Protein AF-A0A931SWP6-F1 (afdb_monomer)

Sequence (195 aa):
MLRKGFMGRFAGWRTGFLGIGLLLTLGACTTGVPEAEVAAKDQEIASLKSQVTSLQTQASSLERGAGYWTQLTGLFEPVGLKSMTDHRAVMLPSGALLALHLDNPNLSQAQNLNWVALGVPGKWCKQDQERVQKELGPGFTHFHDLQRDTHGSTIPGVEGVWFVHVGVREFDAPWGPVKPGVDMNFMPTTPPVCA

pLDDT: mean 85.31, std 19.33, range [34.91, 98.5]

Structure (mmCIF, N/CA/C/O backbone):
data_AF-A0A931SWP6-F1
#
_entry.id   AF-A0A931SWP6-F1
#
loop_
_atom_site.group_PDB
_atom_site.id
_atom_site.type_symbol
_atom_site.label_atom_id
_atom_site.label_alt_id
_atom_site.label_comp_id
_atom_site.label_asym_id
_atom_site.label_entity_id
_atom_site.label_seq_id
_atom_site.pdbx_PDB_ins_code
_atom_site.Cartn_x
_atom_site.Cartn_y
_atom_site.Cartn_z
_atom_site.occupancy
_atom_site.B_iso_or_equiv
_atom_site.auth_seq_id
_atom_site.auth_comp_id
_atom_site.auth_asym_id
_atom_site.auth_atom_id
_atom_site.pdbx_PDB_model_num
ATOM 1 N N . MET A 1 1 ? -21.190 -41.337 31.707 1.00 40.06 1 MET A N 1
ATOM 2 C CA . MET A 1 1 ? -20.912 -42.142 32.923 1.00 40.06 1 MET A CA 1
ATOM 3 C C . MET A 1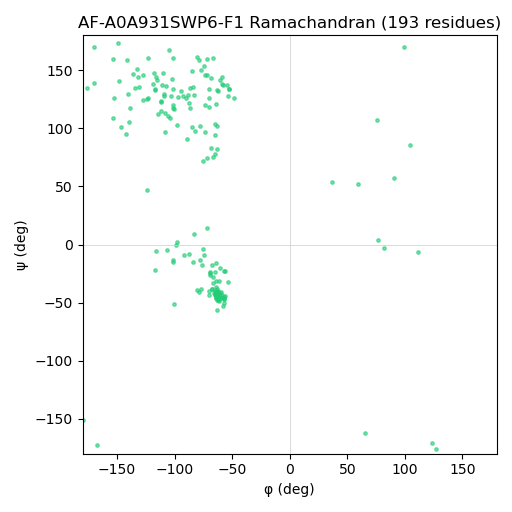 1 ? -19.977 -41.309 33.792 1.00 40.06 1 MET A C 1
ATOM 5 O O . MET A 1 1 ? -18.978 -40.880 33.253 1.00 40.06 1 MET A O 1
ATOM 9 N N . LEU A 1 2 ? -20.196 -40.919 35.046 1.00 42.53 2 LEU A N 1
ATOM 10 C CA . LEU A 1 2 ? -21.178 -41.195 36.095 1.00 42.53 2 LEU A CA 1
ATOM 11 C C . LEU A 1 2 ? -21.223 -39.923 36.973 1.00 42.53 2 LEU A C 1
ATOM 13 O O . LEU A 1 2 ? -20.184 -39.489 37.460 1.00 42.53 2 LEU A O 1
ATOM 17 N N . ARG A 1 3 ? -22.408 -39.334 37.183 1.00 40.69 3 ARG A N 1
ATOM 18 C CA . ARG A 1 3 ? -22.661 -38.361 38.260 1.00 40.69 3 ARG A CA 1
ATOM 19 C C . ARG A 1 3 ? -23.096 -39.143 39.507 1.00 40.69 3 ARG A C 1
ATOM 21 O O . ARG A 1 3 ? -24.021 -39.943 39.419 1.00 40.69 3 ARG A O 1
ATOM 28 N N . LYS A 1 4 ? -22.464 -38.893 40.653 1.00 45.97 4 LYS A N 1
ATOM 29 C CA . LYS A 1 4 ? -22.962 -39.207 42.008 1.00 45.97 4 LYS A CA 1
ATOM 30 C C . LYS A 1 4 ? -22.956 -37.861 42.750 1.00 45.97 4 LYS A C 1
ATOM 32 O O . LYS A 1 4 ? -21.954 -37.170 42.675 1.00 45.97 4 LYS A O 1
ATOM 37 N N . GLY A 1 5 ? -24.011 -37.339 43.370 1.00 39.56 5 GLY A N 1
ATOM 38 C CA . GLY A 1 5 ? -25.170 -37.976 43.982 1.00 39.56 5 GLY A CA 1
ATOM 39 C C . GLY A 1 5 ? -24.995 -37.918 45.499 1.00 39.56 5 GLY A C 1
ATOM 40 O O . GLY A 1 5 ? -24.468 -38.864 46.070 1.00 39.56 5 GLY A O 1
ATOM 41 N N . PHE A 1 6 ? -25.402 -36.818 46.139 1.00 38.44 6 PHE A N 1
ATOM 42 C CA . PHE A 1 6 ? -25.543 -36.756 47.596 1.00 38.44 6 PHE A CA 1
ATOM 43 C C . PHE A 1 6 ? -26.776 -35.917 47.958 1.00 38.44 6 PHE A C 1
ATOM 45 O O . PHE A 1 6 ? -26.741 -34.691 47.974 1.00 38.44 6 PHE A O 1
ATOM 52 N N . MET A 1 7 ? -27.895 -36.611 48.176 1.00 38.34 7 MET A N 1
ATOM 53 C CA . MET A 1 7 ? -29.094 -36.091 48.834 1.00 38.34 7 MET A CA 1
ATOM 54 C C . MET A 1 7 ? -29.062 -36.588 50.279 1.00 38.34 7 MET A C 1
ATOM 56 O O . MET A 1 7 ? -29.129 -37.792 50.512 1.00 38.34 7 MET A O 1
ATOM 60 N N . GLY A 1 8 ? -28.979 -35.669 51.239 1.00 37.44 8 GLY A N 1
ATOM 61 C CA . GLY A 1 8 ? -29.187 -35.951 52.658 1.00 37.44 8 GLY A CA 1
ATOM 62 C C . GLY A 1 8 ? -30.556 -35.439 53.097 1.00 37.44 8 GLY A C 1
ATOM 63 O O . GLY A 1 8 ? -30.770 -34.234 53.165 1.00 37.44 8 GLY A O 1
ATOM 64 N N . ARG A 1 9 ? -31.483 -36.364 53.370 1.00 41.84 9 ARG A N 1
ATOM 65 C CA . ARG A 1 9 ? -32.754 -36.134 54.075 1.00 41.84 9 ARG A CA 1
ATOM 66 C C . ARG A 1 9 ? -32.521 -36.251 55.585 1.00 41.84 9 ARG A C 1
ATOM 68 O O . ARG A 1 9 ? -31.972 -37.259 56.008 1.00 41.84 9 ARG A O 1
ATOM 75 N N . PHE A 1 10 ? -33.049 -35.321 56.376 1.00 42.22 10 PHE A N 1
ATOM 76 C CA . PHE A 1 10 ? -33.434 -35.527 57.782 1.00 42.22 10 PHE A CA 1
ATOM 77 C C . PHE A 1 10 ? -34.759 -34.773 57.982 1.00 42.22 10 PHE A C 1
ATOM 79 O O . PHE A 1 10 ? -34.847 -33.588 57.689 1.00 42.22 10 PHE A O 1
ATOM 86 N N . ALA A 1 11 ? -35.878 -35.495 58.071 1.00 41.81 11 ALA A N 1
ATOM 87 C CA . ALA A 1 11 ? -36.471 -36.037 59.299 1.00 41.81 11 ALA A CA 1
ATOM 88 C C . ALA A 1 11 ? -37.171 -34.932 60.104 1.00 41.81 11 ALA A C 1
ATOM 90 O O . ALA A 1 11 ? -36.539 -34.045 60.667 1.00 41.81 11 ALA A O 1
ATOM 91 N N . GLY A 1 12 ? -38.503 -34.979 60.069 1.00 39.97 12 GLY A N 1
ATOM 92 C CA . GLY A 1 12 ? -39.374 -33.969 60.643 1.00 39.97 12 GLY A CA 1
ATOM 93 C C . GLY A 1 12 ? -39.571 -34.096 62.147 1.00 39.97 12 GLY A C 1
ATOM 94 O O . GLY A 1 12 ? -39.413 -35.163 62.737 1.00 39.97 12 GLY A O 1
ATOM 95 N N . TRP A 1 13 ? -40.026 -32.990 62.725 1.00 34.91 13 TRP A N 1
ATOM 96 C CA . TRP A 1 13 ? -40.625 -32.937 64.047 1.00 34.91 13 TRP A CA 1
ATOM 97 C C . TRP A 1 13 ? -41.979 -32.236 63.957 1.00 34.91 13 TRP A C 1
ATOM 99 O O . TRP A 1 13 ? -42.102 -31.126 63.442 1.00 34.91 13 TRP A O 1
ATOM 109 N N . ARG A 1 14 ? -43.006 -32.947 64.428 1.00 42.50 14 ARG A N 1
ATOM 110 C CA . ARG A 1 14 ? -44.359 -32.459 64.686 1.00 42.50 14 ARG A CA 1
ATOM 111 C C . ARG A 1 14 ? -44.493 -32.235 66.187 1.00 42.50 14 ARG A C 1
ATOM 113 O O . ARG A 1 14 ? -44.465 -33.214 66.916 1.00 42.50 14 ARG A O 1
ATOM 120 N N . THR A 1 15 ? -44.727 -30.996 66.596 1.00 46.03 15 THR A N 1
ATOM 121 C CA . THR A 1 15 ? -45.316 -30.550 67.878 1.00 46.03 15 THR A CA 1
ATOM 122 C C . THR A 1 15 ? -45.429 -29.030 67.762 1.00 46.03 15 THR A C 1
ATOM 124 O O . THR A 1 15 ? -44.476 -28.410 67.317 1.00 46.03 15 THR A O 1
ATOM 127 N N . GLY A 1 16 ? -46.480 -28.303 68.104 1.00 39.22 16 GLY A N 1
ATOM 128 C CA . GL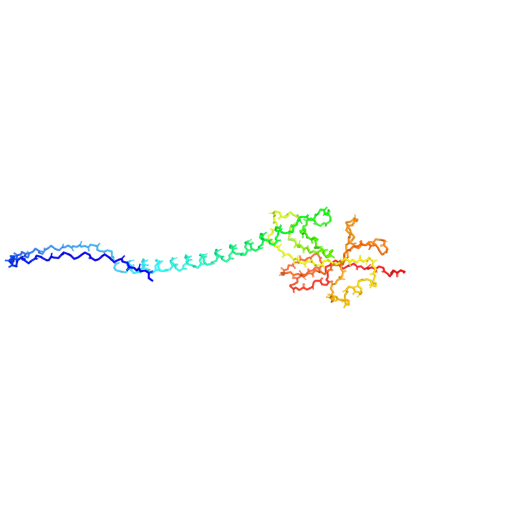Y A 1 16 ? -47.838 -28.551 68.552 1.00 39.22 16 GLY A CA 1
ATOM 129 C C . GLY A 1 16 ? -48.510 -27.169 68.485 1.00 39.22 16 GLY A C 1
ATOM 130 O O . GLY A 1 16 ? -47.868 -26.159 68.767 1.00 39.22 16 GLY A O 1
ATOM 131 N N . PHE A 1 17 ? -49.757 -27.104 68.024 1.00 38.94 17 PHE A N 1
ATOM 132 C CA . PHE A 1 17 ? -50.518 -25.856 67.936 1.00 38.94 17 PHE A CA 1
ATOM 133 C C . PHE A 1 17 ? -51.224 -25.579 69.272 1.00 38.94 17 PHE A C 1
ATOM 135 O O . PHE A 1 17 ? -52.099 -26.339 69.673 1.00 38.94 17 PHE A O 1
ATOM 142 N N . LEU A 1 18 ? -50.857 -24.473 69.917 1.00 40.72 18 LEU A N 1
ATOM 143 C CA . LEU A 1 18 ? -51.621 -23.690 70.899 1.00 40.72 18 LEU A CA 1
ATOM 144 C C . LEU A 1 18 ? -51.030 -22.273 70.766 1.00 40.72 18 LEU A C 1
ATOM 146 O O . LEU A 1 18 ? -49.853 -22.085 71.028 1.00 40.72 18 LEU A O 1
ATOM 150 N N . GLY A 1 19 ? -51.690 -21.259 70.212 1.00 41.97 19 GLY A N 1
ATOM 151 C CA . GLY A 1 19 ? -53.073 -20.871 70.446 1.00 41.97 19 GLY A CA 1
ATOM 152 C C . GLY A 1 19 ? -53.148 -19.868 71.600 1.00 41.97 19 GLY A C 1
ATOM 153 O O . GLY A 1 19 ? -53.834 -20.148 72.571 1.00 41.97 19 GLY A O 1
ATOM 154 N N . ILE A 1 20 ? -52.441 -18.731 71.517 1.00 40.34 20 ILE A N 1
ATOM 155 C CA . ILE A 1 20 ? -52.690 -17.548 72.359 1.00 40.34 20 ILE A CA 1
ATOM 156 C C . ILE A 1 20 ? -52.571 -16.309 71.473 1.00 40.34 20 ILE A C 1
ATOM 158 O O . ILE A 1 20 ? -51.529 -16.047 70.876 1.00 40.34 20 ILE A O 1
ATOM 162 N N . GLY A 1 21 ? -53.684 -15.588 71.355 1.00 44.75 21 GLY A N 1
ATOM 163 C CA . GLY A 1 21 ? -53.753 -14.320 70.653 1.00 44.75 21 GLY A CA 1
ATOM 164 C C . GLY A 1 21 ? -53.049 -13.208 71.420 1.00 44.75 21 GLY A C 1
ATOM 165 O O . GLY A 1 21 ? -53.114 -13.134 72.645 1.00 44.75 21 GLY A O 1
ATOM 166 N N . LEU A 1 22 ? -52.440 -12.301 70.666 1.00 40.16 22 LEU A N 1
ATOM 167 C CA . LEU A 1 22 ? -52.199 -10.941 71.109 1.00 40.16 22 LEU A CA 1
ATOM 168 C C . LEU A 1 22 ? -52.303 -10.038 69.878 1.00 40.16 22 LEU A C 1
ATOM 170 O O . LEU A 1 22 ? -51.399 -9.984 69.046 1.00 40.16 22 LEU A O 1
ATOM 174 N N . LEU A 1 23 ? -53.455 -9.374 69.743 1.00 47.69 23 LEU A N 1
ATOM 175 C CA . LEU A 1 23 ? -53.594 -8.213 68.872 1.00 47.69 23 LEU A CA 1
ATOM 176 C C . LEU A 1 23 ? -52.670 -7.121 69.425 1.00 47.69 23 LEU A C 1
ATOM 178 O O . LEU A 1 23 ? -53.002 -6.450 70.399 1.00 47.69 23 LEU A O 1
ATOM 182 N N . LEU A 1 24 ? -51.515 -6.949 68.793 1.00 42.81 24 LEU A N 1
ATOM 183 C CA . LEU A 1 24 ? -50.722 -5.732 68.876 1.00 42.81 24 LEU A CA 1
ATOM 184 C C . LEU A 1 24 ? -50.836 -5.038 67.524 1.00 42.81 24 LEU A C 1
ATOM 186 O O . LEU A 1 24 ? -50.136 -5.364 66.568 1.00 42.81 24 LEU A O 1
ATOM 190 N N . THR A 1 25 ? -51.756 -4.081 67.444 1.00 49.69 25 THR A N 1
ATOM 191 C CA . THR A 1 25 ? -51.782 -3.072 66.387 1.00 49.69 25 THR A CA 1
ATOM 192 C C . THR A 1 25 ? -50.585 -2.148 66.581 1.00 49.69 25 THR A C 1
ATOM 194 O O . THR A 1 25 ? -50.689 -1.088 67.195 1.00 49.69 25 THR A O 1
ATOM 197 N N . LEU A 1 26 ? -49.427 -2.567 66.079 1.00 45.91 26 LEU A N 1
ATOM 198 C CA . LEU A 1 26 ? -48.326 -1.659 65.798 1.00 45.91 26 LEU A CA 1
ATOM 199 C C . LEU A 1 26 ? -48.575 -1.086 64.407 1.00 45.91 26 LEU A C 1
ATOM 201 O O . LEU A 1 26 ? -48.334 -1.741 63.395 1.00 45.91 26 LEU A O 1
ATOM 205 N N . GLY A 1 27 ? -49.091 0.142 64.372 1.00 47.34 27 GLY A N 1
ATOM 206 C CA . GLY A 1 27 ? -49.010 0.999 63.197 1.00 47.34 27 GLY A CA 1
ATOM 207 C C . GLY A 1 27 ? -47.543 1.298 62.918 1.00 47.34 27 GLY A C 1
ATOM 208 O O . GLY A 1 27 ? -47.015 2.321 63.343 1.00 47.34 27 GLY A O 1
ATOM 209 N N . ALA A 1 28 ? -46.868 0.371 62.244 1.00 45.38 28 ALA A N 1
ATOM 210 C CA . ALA A 1 28 ? -45.585 0.629 61.633 1.00 45.38 28 ALA A CA 1
ATOM 211 C C . ALA A 1 28 ? -45.854 1.488 60.396 1.00 45.38 28 ALA A C 1
ATOM 213 O O . ALA A 1 28 ? -46.185 0.977 59.328 1.00 45.38 28 ALA A O 1
ATOM 214 N N . CYS A 1 29 ? -45.706 2.804 60.534 1.00 45.16 29 CYS A N 1
ATOM 215 C CA . CYS A 1 29 ? -45.360 3.645 59.398 1.00 45.16 29 CYS A CA 1
ATOM 216 C C . CYS A 1 29 ? -43.956 3.227 58.944 1.00 45.16 29 CYS A C 1
ATOM 218 O O . CYS A 1 29 ? -42.962 3.868 59.270 1.00 45.16 29 CYS A O 1
ATOM 220 N N . THR A 1 30 ? -43.859 2.109 58.226 1.00 53.81 30 THR A N 1
ATOM 221 C CA . THR A 1 30 ? -42.726 1.874 57.347 1.00 53.81 30 THR A CA 1
ATOM 222 C C . THR A 1 30 ? -42.847 2.942 56.273 1.00 53.81 30 THR A C 1
ATOM 224 O O . THR A 1 30 ? -43.703 2.842 55.394 1.00 53.81 30 THR A O 1
ATOM 227 N N . THR A 1 31 ? -42.036 3.993 56.341 1.00 59.62 31 THR A N 1
ATOM 228 C CA . THR A 1 31 ? -41.741 4.803 55.158 1.00 59.62 31 THR A CA 1
ATOM 229 C C . THR A 1 31 ? -40.947 3.903 54.215 1.00 59.62 31 THR A C 1
ATOM 231 O O . THR A 1 31 ? -39.720 3.947 54.170 1.00 59.62 31 THR A O 1
ATOM 234 N N . GLY A 1 32 ? -41.650 2.969 53.571 1.00 62.97 32 GLY A N 1
ATOM 235 C CA . GLY A 1 32 ? -41.106 2.169 52.493 1.00 62.97 32 GLY A CA 1
ATOM 236 C C . GLY A 1 32 ? -40.706 3.120 51.379 1.00 62.97 32 GLY A C 1
ATOM 237 O O . GLY A 1 32 ? -41.390 4.118 51.141 1.00 62.97 32 GLY A O 1
ATOM 238 N N . VAL A 1 33 ? -39.581 2.826 50.733 1.00 71.81 33 VAL A N 1
ATOM 239 C CA . VAL A 1 33 ? -39.210 3.487 49.482 1.00 71.81 33 VAL A CA 1
ATOM 240 C C . VAL A 1 33 ? -40.439 3.437 48.568 1.00 71.81 33 VAL A C 1
ATOM 242 O O . VAL A 1 33 ? -41.003 2.348 48.406 1.00 71.81 33 VAL A O 1
ATOM 245 N N . PRO A 1 34 ? -40.909 4.577 48.033 1.00 84.44 34 PRO A N 1
ATOM 246 C CA . PRO A 1 34 ? -42.068 4.590 47.160 1.00 84.44 34 PRO A CA 1
ATOM 247 C C . PRO A 1 34 ? -41.872 3.584 46.026 1.00 84.44 34 PRO A C 1
ATOM 249 O O . PRO A 1 34 ? -40.817 3.550 45.399 1.00 84.44 34 PRO A O 1
ATOM 252 N N . GLU A 1 35 ? -42.884 2.774 45.734 1.00 85.12 35 GLU A N 1
ATOM 253 C CA . GLU A 1 35 ? -42.828 1.762 44.668 1.00 85.12 35 GLU A CA 1
ATOM 254 C C . GLU A 1 35 ? -42.416 2.370 43.314 1.00 85.12 35 GLU A C 1
ATOM 256 O O . GLU A 1 35 ? -41.684 1.758 42.541 1.00 85.12 35 GLU A O 1
ATOM 261 N N . ALA A 1 36 ? -42.793 3.630 43.076 1.00 86.56 36 ALA A N 1
ATOM 262 C CA . ALA A 1 36 ? -42.368 4.409 41.918 1.00 86.56 36 ALA A CA 1
ATOM 263 C C . ALA A 1 36 ? -40.850 4.674 41.875 1.00 86.56 36 ALA A C 1
ATOM 265 O O . ALA A 1 36 ? -40.259 4.668 40.797 1.00 86.56 36 ALA A O 1
ATOM 266 N N . GLU A 1 37 ? -40.208 4.892 43.025 1.00 90.75 37 GLU A N 1
ATOM 267 C CA . GLU A 1 37 ? -38.755 5.061 43.118 1.00 90.75 37 GLU A CA 1
ATOM 268 C C . GLU A 1 37 ? -38.036 3.734 42.851 1.00 90.75 37 GLU A C 1
ATOM 270 O O . GLU A 1 37 ? -37.057 3.712 42.106 1.00 90.75 37 GLU A O 1
ATOM 275 N N . VAL A 1 38 ? -38.563 2.615 43.363 1.00 91.38 38 VAL A N 1
ATOM 276 C CA . VAL A 1 38 ? -38.040 1.272 43.057 1.00 91.38 38 VAL A CA 1
ATOM 277 C C . VAL A 1 38 ? -38.163 0.968 41.561 1.00 91.38 38 VAL A C 1
ATOM 279 O O . VAL A 1 38 ? -37.176 0.599 40.932 1.00 91.38 38 VAL A O 1
ATOM 282 N N . ALA A 1 39 ? -39.330 1.212 40.961 1.00 93.38 39 ALA A N 1
ATOM 283 C CA . ALA A 1 39 ? -39.557 0.989 39.534 1.00 93.38 39 ALA A CA 1
ATOM 284 C C . ALA A 1 39 ? -38.650 1.863 38.647 1.00 93.38 39 ALA A C 1
ATOM 286 O O . ALA A 1 39 ? -38.108 1.387 37.647 1.00 93.38 39 ALA A O 1
ATOM 287 N N . ALA A 1 40 ? -38.435 3.128 39.027 1.00 94.56 40 ALA A N 1
ATOM 288 C CA . ALA A 1 40 ? -37.507 4.015 38.328 1.00 94.56 40 ALA A CA 1
ATOM 289 C C . ALA A 1 40 ? -36.062 3.496 38.406 1.00 94.56 40 ALA A C 1
ATOM 291 O O . ALA A 1 40 ? -35.341 3.512 37.406 1.00 94.56 40 ALA A O 1
ATOM 292 N N . LYS A 1 41 ? -35.647 2.985 39.572 1.00 95.25 41 LYS A N 1
ATOM 293 C CA . LYS A 1 41 ? -34.322 2.382 39.762 1.00 95.25 41 LYS A CA 1
ATOM 294 C C . LYS A 1 41 ? -34.163 1.079 38.985 1.00 95.25 41 LYS A C 1
ATOM 296 O O . LYS A 1 41 ? -33.112 0.869 38.386 1.00 95.25 41 LYS A O 1
ATOM 301 N N . ASP A 1 42 ? -35.194 0.247 38.907 1.00 96.31 42 ASP A N 1
ATOM 302 C CA . ASP A 1 42 ? -35.175 -0.973 38.095 1.00 96.31 42 ASP A CA 1
ATOM 303 C C . ASP A 1 42 ? -35.053 -0.661 36.600 1.00 96.31 42 ASP A C 1
ATOM 305 O O . ASP A 1 42 ? -34.283 -1.312 35.886 1.00 96.31 42 ASP A O 1
ATOM 309 N N . GLN A 1 43 ? -35.747 0.377 36.125 1.00 96.31 43 GLN A N 1
ATOM 310 C CA . GLN A 1 43 ? -35.621 0.855 34.749 1.00 96.31 43 GLN A CA 1
ATOM 311 C C . GLN A 1 43 ? -34.213 1.402 34.463 1.00 96.31 43 GLN A C 1
ATOM 313 O O . GLN A 1 43 ? -33.631 1.103 33.416 1.00 96.31 43 GLN A O 1
ATOM 318 N N . GLU A 1 44 ? -33.640 2.164 35.397 1.00 97.62 44 GLU A N 1
ATOM 319 C CA . GLU A 1 44 ? -32.265 2.664 35.316 1.00 97.62 44 GLU A CA 1
ATOM 320 C C . GLU A 1 44 ? -31.254 1.505 35.267 1.00 97.62 44 GLU A C 1
ATOM 322 O O . GLU A 1 44 ? -30.394 1.466 34.386 1.00 97.62 44 GLU A O 1
ATOM 327 N N . ILE A 1 45 ? -31.401 0.504 36.140 1.00 97.69 45 ILE A N 1
ATOM 328 C CA . ILE A 1 45 ? -30.558 -0.699 36.167 1.00 97.69 45 ILE A CA 1
ATOM 329 C C . ILE A 1 45 ? -30.675 -1.481 34.855 1.00 97.69 45 ILE A C 1
ATOM 331 O O . ILE A 1 45 ? -29.661 -1.940 34.324 1.00 97.69 45 ILE A O 1
ATOM 335 N N . ALA A 1 46 ? -31.884 -1.647 34.315 1.00 97.44 46 ALA A N 1
ATOM 336 C CA . ALA A 1 46 ? -32.094 -2.323 33.038 1.00 97.44 46 ALA A CA 1
ATOM 337 C C . ALA A 1 46 ? -31.401 -1.576 31.883 1.00 97.44 46 ALA A C 1
ATOM 339 O O . ALA A 1 46 ? -30.713 -2.200 31.070 1.00 97.44 46 ALA A O 1
ATOM 340 N N . SER A 1 47 ? -31.510 -0.244 31.856 1.00 98.06 47 SER A N 1
ATOM 341 C CA . SER A 1 47 ? -30.822 0.610 30.881 1.00 98.06 47 SER A CA 1
ATOM 342 C C . SER A 1 47 ? -29.300 0.490 30.989 1.00 98.06 47 SER A C 1
ATOM 344 O O . SER A 1 47 ? -28.626 0.234 29.989 1.00 98.06 47 SER A O 1
ATOM 346 N N . LEU A 1 48 ? -28.746 0.587 32.201 1.00 98.19 48 LEU A N 1
ATOM 347 C CA . LEU A 1 48 ? -27.307 0.461 32.434 1.00 98.19 48 LEU A CA 1
ATOM 348 C C . LEU A 1 48 ? -26.783 -0.922 32.035 1.00 98.19 48 LEU A C 1
ATOM 350 O O . LEU A 1 48 ? -25.757 -1.017 31.363 1.00 98.19 48 LEU A O 1
ATOM 354 N N . LYS A 1 49 ? -27.504 -2.002 32.360 1.00 98.19 49 LYS A N 1
ATOM 355 C CA . LYS A 1 49 ? -27.150 -3.367 31.924 1.00 98.19 49 LYS A CA 1
ATOM 356 C C . LYS A 1 49 ? -27.108 -3.489 30.400 1.00 98.19 49 LYS A C 1
ATOM 358 O O . LYS A 1 49 ? -26.194 -4.116 29.857 1.00 98.19 49 LYS A O 1
ATOM 363 N N . SER A 1 50 ? -28.062 -2.866 29.709 1.00 97.94 50 SER A N 1
ATOM 364 C CA . SER A 1 50 ? -28.078 -2.821 28.245 1.00 97.94 50 SER A CA 1
ATOM 365 C C . SER A 1 50 ? -26.870 -2.061 27.685 1.00 97.94 50 SER A C 1
ATOM 367 O O . SER A 1 50 ? -26.224 -2.531 26.748 1.00 97.94 50 SER A O 1
ATOM 369 N N . GLN A 1 51 ? -26.521 -0.913 28.274 1.00 98.19 51 GLN A N 1
ATOM 370 C CA . GLN A 1 51 ? -25.357 -0.122 27.861 1.00 98.19 51 GLN A CA 1
ATOM 371 C C . GLN A 1 51 ? -24.040 -0.875 28.081 1.00 98.19 51 GLN A C 1
ATOM 373 O O . GLN A 1 51 ? -23.217 -0.928 27.170 1.00 98.19 51 GLN A O 1
ATOM 378 N N . VAL A 1 52 ? -23.865 -1.524 29.238 1.00 98.31 52 VAL A N 1
ATOM 379 C CA . VAL A 1 52 ? -22.682 -2.353 29.533 1.00 98.31 52 VAL A CA 1
ATOM 380 C C . VAL A 1 52 ? -22.537 -3.474 28.506 1.00 98.31 52 VAL A C 1
ATOM 382 O O . VAL A 1 52 ? -21.454 -3.671 27.964 1.00 98.31 52 VAL A O 1
ATOM 385 N N . THR A 1 53 ? -23.632 -4.159 28.172 1.00 98.00 53 THR A N 1
ATOM 386 C CA . THR A 1 53 ? -23.617 -5.237 27.170 1.00 98.00 53 THR A CA 1
ATOM 387 C C . THR A 1 53 ? -23.223 -4.717 25.781 1.00 98.00 53 THR A C 1
ATOM 389 O O . THR A 1 53 ? -22.427 -5.344 25.077 1.00 98.00 53 THR A O 1
ATOM 392 N N . SER A 1 54 ? -23.735 -3.543 25.392 1.00 97.94 54 SER A N 1
ATOM 393 C CA . SER A 1 54 ? -23.374 -2.882 24.130 1.00 97.94 54 SER A CA 1
ATOM 394 C C . SER A 1 54 ? -21.891 -2.504 24.086 1.00 97.94 54 SER A C 1
ATOM 396 O O . SER A 1 54 ? -21.198 -2.833 23.123 1.00 97.94 54 SER A O 1
ATOM 398 N N . LEU A 1 55 ? -21.376 -1.878 25.147 1.00 98.00 55 LEU A N 1
ATOM 399 C CA . LEU A 1 55 ? -19.967 -1.491 25.244 1.00 98.00 55 LEU A CA 1
ATOM 400 C C . LEU A 1 55 ? -19.039 -2.703 25.241 1.00 98.00 55 LEU A C 1
ATOM 402 O O . LEU A 1 55 ? -18.025 -2.689 24.552 1.00 98.00 55 LEU A O 1
ATOM 406 N N . GLN A 1 56 ? -19.403 -3.770 25.949 1.00 98.06 56 GLN A N 1
ATOM 407 C CA . GLN A 1 56 ? -18.622 -5.002 25.971 1.00 98.06 56 GLN A CA 1
ATOM 408 C C . GLN A 1 56 ? -18.554 -5.643 24.578 1.00 98.06 56 GLN A C 1
ATOM 410 O O . GLN A 1 56 ? -17.495 -6.096 24.152 1.00 98.06 56 GLN A O 1
ATOM 415 N N . THR A 1 57 ? -19.654 -5.594 23.821 1.00 97.56 57 THR A N 1
ATOM 416 C CA . THR A 1 57 ? -19.686 -6.061 22.427 1.00 97.56 57 THR A CA 1
ATOM 417 C C . THR A 1 57 ? -18.788 -5.215 21.519 1.00 97.56 57 THR A C 1
ATOM 419 O O . THR A 1 57 ? -18.038 -5.763 20.707 1.00 97.56 57 THR A O 1
ATOM 422 N N . GLN A 1 58 ? -18.826 -3.886 21.666 1.00 96.94 58 GLN A N 1
ATOM 423 C CA . GLN A 1 58 ? -17.965 -2.970 20.911 1.00 96.94 58 GLN A CA 1
ATOM 424 C C . GLN A 1 58 ? -16.483 -3.185 21.243 1.00 96.94 58 GLN A C 1
ATOM 426 O O . GLN A 1 58 ? -15.674 -3.323 20.326 1.00 96.94 58 GLN A O 1
ATOM 431 N N . ALA A 1 59 ? -16.139 -3.300 22.529 1.00 97.00 59 ALA A N 1
ATOM 432 C CA . ALA A 1 59 ? -14.781 -3.560 22.996 1.00 97.00 59 ALA A CA 1
ATOM 433 C C . ALA A 1 59 ? -14.225 -4.857 22.399 1.00 97.00 59 ALA A C 1
ATOM 435 O O . ALA A 1 59 ? -13.180 -4.833 21.757 1.00 97.00 59 ALA A O 1
ATOM 436 N N . SER A 1 60 ? -14.974 -5.961 22.481 1.00 96.56 60 SER A N 1
ATOM 437 C CA . SER A 1 60 ? -14.543 -7.228 21.882 1.00 96.56 60 SER A CA 1
ATOM 438 C C . SER A 1 60 ? -14.365 -7.146 20.363 1.00 96.56 60 SER A C 1
ATOM 440 O O . SER A 1 60 ? -13.524 -7.844 19.799 1.00 96.56 60 SER A O 1
ATOM 442 N N . SER A 1 61 ? -15.141 -6.312 19.665 1.00 95.06 61 SER A N 1
ATOM 443 C CA . SER A 1 61 ? -14.946 -6.101 18.228 1.00 95.06 61 SER A CA 1
ATOM 444 C C . SER A 1 61 ? -13.663 -5.325 17.926 1.00 95.06 61 SER A C 1
ATOM 446 O O . SER A 1 61 ? -12.927 -5.701 17.013 1.00 95.06 61 SER A O 1
ATOM 448 N N . LEU A 1 62 ? -13.382 -4.273 18.696 1.00 94.88 62 LEU A N 1
ATOM 449 C CA . LEU A 1 62 ? -12.167 -3.469 18.562 1.00 94.88 62 LEU A CA 1
ATOM 450 C C . LEU A 1 62 ? -10.915 -4.276 18.908 1.00 94.88 62 LEU A C 1
ATOM 452 O O . LEU A 1 62 ? -9.937 -4.217 18.171 1.00 94.88 62 LEU A O 1
ATOM 456 N N . GLU A 1 63 ? -10.962 -5.086 19.966 1.00 95.50 63 GLU A N 1
ATOM 457 C CA . GLU A 1 63 ? -9.867 -5.979 20.360 1.00 95.50 63 GLU A CA 1
ATOM 458 C C . GLU A 1 63 ? -9.510 -6.965 19.246 1.00 95.50 63 GLU A C 1
ATOM 460 O O . GLU A 1 63 ? -8.333 -7.151 18.933 1.00 95.50 63 GLU A O 1
ATOM 465 N N . ARG A 1 64 ? -10.515 -7.557 18.583 1.00 94.81 64 ARG A N 1
ATOM 466 C CA . ARG A 1 64 ? -10.272 -8.420 17.417 1.00 94.81 64 ARG A CA 1
ATOM 467 C C . ARG A 1 64 ? -9.625 -7.656 16.266 1.00 94.81 64 ARG A C 1
ATOM 469 O O . ARG A 1 64 ? -8.658 -8.146 15.690 1.00 94.81 64 ARG A O 1
ATOM 476 N N . GLY A 1 65 ? -10.142 -6.469 15.940 1.00 91.44 65 GLY A N 1
ATOM 477 C CA . GLY A 1 65 ? -9.591 -5.625 14.877 1.00 91.44 65 GLY A CA 1
ATOM 478 C C . GLY A 1 65 ? -8.135 -5.232 15.142 1.00 91.44 65 GLY A C 1
ATOM 479 O O . GLY A 1 65 ? -7.285 -5.395 14.269 1.00 91.44 65 GLY A O 1
ATOM 480 N N . ALA A 1 66 ? -7.832 -4.805 16.370 1.00 90.06 66 ALA A N 1
ATOM 481 C CA . ALA A 1 6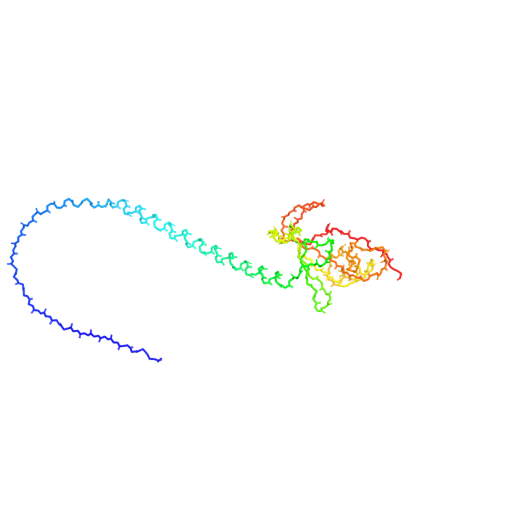6 ? -6.474 -4.505 16.811 1.00 90.06 66 ALA A CA 1
ATOM 482 C C . ALA A 1 66 ? -5.566 -5.739 16.715 1.00 90.06 66 ALA A C 1
ATOM 484 O O . ALA A 1 66 ? -4.453 -5.637 16.209 1.00 90.06 66 ALA A O 1
ATOM 485 N N . GLY A 1 67 ? -6.064 -6.916 17.107 1.00 93.69 67 GLY A N 1
ATOM 486 C CA . GLY A 1 67 ? -5.345 -8.180 16.956 1.00 93.69 67 GLY A CA 1
ATOM 487 C C . GLY A 1 67 ? -4.956 -8.476 15.505 1.00 93.69 67 GLY A C 1
ATOM 488 O O . GLY A 1 67 ? -3.797 -8.795 15.239 1.00 93.69 67 GLY A O 1
ATOM 489 N N . TYR A 1 68 ? -5.883 -8.316 14.555 1.00 91.44 68 TYR A N 1
ATOM 490 C CA . TYR A 1 68 ? -5.584 -8.482 13.127 1.00 91.44 68 TYR A CA 1
ATOM 491 C C . TYR A 1 68 ? -4.586 -7.444 12.617 1.00 91.44 68 TYR A C 1
ATOM 493 O O . TYR A 1 68 ? -3.675 -7.794 11.871 1.00 91.44 68 TYR A O 1
ATOM 501 N N . TRP A 1 69 ? -4.714 -6.186 13.041 1.00 86.62 69 TRP A N 1
ATOM 502 C CA . TRP A 1 69 ? -3.775 -5.134 12.661 1.00 86.62 69 TRP A CA 1
ATOM 503 C C . TRP A 1 69 ? -2.359 -5.413 13.169 1.00 86.62 69 TRP A C 1
ATOM 505 O O . TRP A 1 69 ? -1.399 -5.295 12.410 1.00 86.62 69 TRP A O 1
ATOM 515 N N . THR A 1 70 ? -2.215 -5.846 14.423 1.00 88.19 70 THR A N 1
ATOM 516 C CA . THR A 1 70 ? -0.922 -6.240 14.994 1.00 88.19 70 THR A CA 1
ATOM 517 C C . THR A 1 70 ? -0.320 -7.432 14.255 1.00 88.19 70 THR A C 1
ATOM 519 O O . THR A 1 70 ? 0.870 -7.416 13.957 1.00 88.19 70 THR A O 1
ATOM 522 N N . GLN A 1 71 ? -1.122 -8.445 13.915 1.00 89.50 71 GLN A N 1
ATOM 523 C CA . GLN A 1 71 ? -0.650 -9.598 13.140 1.00 89.50 71 GLN A CA 1
ATOM 524 C C . GLN A 1 71 ? -0.194 -9.192 11.737 1.00 89.50 71 GLN A C 1
ATOM 526 O O . GLN A 1 71 ? 0.878 -9.605 11.305 1.00 89.50 71 GLN A O 1
ATOM 531 N N . LEU A 1 72 ? -0.984 -8.370 11.040 1.00 86.56 72 LEU A N 1
ATOM 532 C CA . LEU A 1 72 ? -0.647 -7.887 9.706 1.00 86.56 72 LEU A CA 1
ATOM 533 C C . LEU A 1 72 ? 0.627 -7.041 9.743 1.00 86.56 72 LEU A C 1
ATOM 535 O O . LEU A 1 72 ? 1.585 -7.359 9.056 1.00 86.56 72 LEU A O 1
ATOM 539 N N . THR A 1 73 ? 0.665 -5.988 10.560 1.00 83.50 73 THR A N 1
ATOM 540 C CA . THR A 1 73 ? 1.809 -5.064 10.610 1.00 83.50 73 THR A CA 1
ATOM 541 C C . THR A 1 73 ? 3.068 -5.685 11.198 1.00 83.50 73 THR A C 1
ATOM 543 O O . THR A 1 73 ? 4.155 -5.271 10.818 1.00 83.50 73 THR A O 1
ATOM 546 N N . GLY A 1 74 ? 2.950 -6.696 12.064 1.00 85.50 74 GLY A N 1
ATOM 547 C CA . GLY A 1 74 ? 4.094 -7.443 12.589 1.00 85.50 74 GLY A CA 1
ATOM 548 C C . GLY A 1 74 ? 4.819 -8.294 11.541 1.00 85.50 74 GLY A C 1
ATOM 549 O O . GLY A 1 74 ? 5.956 -8.681 11.774 1.00 85.50 74 GLY A O 1
ATOM 550 N N . LEU A 1 75 ? 4.193 -8.572 10.390 1.00 85.81 75 LEU A N 1
ATOM 551 C CA . LEU A 1 75 ? 4.855 -9.222 9.251 1.00 85.81 75 LEU A CA 1
ATOM 552 C C . LEU A 1 75 ? 5.614 -8.228 8.361 1.00 85.81 75 LEU A C 1
ATOM 554 O O . LEU A 1 75 ? 6.391 -8.652 7.508 1.00 85.81 75 LEU A O 1
ATOM 558 N N . PHE A 1 76 ? 5.355 -6.928 8.517 1.00 88.12 76 PHE A N 1
ATOM 559 C CA . PHE A 1 76 ? 5.891 -5.883 7.657 1.00 88.12 76 PHE A CA 1
ATOM 560 C C . PHE A 1 76 ? 6.877 -5.031 8.441 1.00 88.12 76 PHE A C 1
ATOM 562 O O . PHE A 1 76 ? 6.511 -4.273 9.347 1.00 88.12 76 PHE A O 1
ATOM 569 N N . GLU A 1 77 ? 8.132 -5.097 8.028 1.00 81.19 77 GLU A N 1
ATOM 570 C CA . GLU A 1 77 ? 9.163 -4.241 8.587 1.00 81.19 77 GLU A CA 1
ATOM 571 C C . GLU A 1 77 ? 9.055 -2.825 7.998 1.00 81.19 77 GLU A C 1
ATOM 573 O O . GLU A 1 77 ? 8.591 -2.646 6.861 1.00 81.19 77 GLU A O 1
ATOM 578 N N . PRO A 1 78 ? 9.454 -1.783 8.749 1.00 78.31 78 PRO A N 1
ATOM 579 C CA . PRO A 1 78 ? 9.649 -0.461 8.175 1.00 78.31 78 PRO A CA 1
ATOM 580 C C . PRO A 1 78 ? 10.581 -0.544 6.967 1.00 78.31 78 PRO A C 1
ATOM 582 O O . PRO A 1 78 ? 11.633 -1.188 7.016 1.00 78.31 78 PRO A O 1
ATOM 585 N N . VAL A 1 79 ? 10.202 0.118 5.878 1.00 75.31 79 VAL A N 1
ATOM 586 C CA . VAL A 1 79 ? 11.043 0.145 4.684 1.00 75.31 79 VAL A CA 1
ATOM 587 C C . VAL A 1 79 ? 12.277 0.992 4.986 1.00 75.31 79 VAL A C 1
ATOM 589 O O . VAL A 1 79 ? 12.162 2.142 5.396 1.00 75.31 79 VAL A O 1
ATOM 592 N N . GLY A 1 80 ? 13.477 0.447 4.769 1.00 72.00 80 GLY A N 1
ATOM 593 C CA . GLY A 1 80 ? 14.744 1.169 4.967 1.00 72.00 80 GLY A CA 1
ATOM 594 C C . GLY A 1 80 ? 15.041 2.246 3.911 1.00 72.00 80 GLY A C 1
ATOM 595 O O . GLY A 1 80 ? 16.182 2.692 3.801 1.00 72.00 80 GLY A O 1
ATOM 596 N N . LEU A 1 81 ? 14.043 2.622 3.111 1.00 75.50 81 LEU A N 1
ATOM 597 C CA . LEU A 1 81 ? 14.147 3.571 2.011 1.00 75.50 81 LEU A CA 1
ATOM 598 C C . LEU A 1 81 ? 13.791 4.972 2.515 1.00 75.50 81 LEU A C 1
ATOM 600 O O . LEU A 1 81 ? 12.747 5.186 3.131 1.00 75.50 81 LEU A O 1
ATOM 604 N N . LYS A 1 82 ? 14.672 5.943 2.262 1.00 75.44 82 LYS A N 1
ATOM 605 C CA . LYS A 1 82 ? 14.506 7.327 2.729 1.00 75.44 82 LYS A CA 1
ATOM 606 C C . LYS A 1 82 ? 13.320 8.007 2.057 1.00 75.44 82 LYS A C 1
ATOM 608 O O . LYS A 1 82 ? 12.741 8.911 2.654 1.00 75.44 82 LYS A O 1
ATOM 613 N N . SER A 1 83 ? 12.975 7.598 0.838 1.00 74.62 83 SER A N 1
ATOM 614 C CA . SER A 1 83 ? 11.840 8.159 0.104 1.00 74.62 83 SER A CA 1
ATOM 615 C C . SER A 1 83 ? 10.474 7.629 0.579 1.00 74.62 83 SER A C 1
ATOM 617 O O . SER A 1 83 ? 9.458 8.249 0.280 1.00 74.62 83 SER A O 1
ATOM 619 N N . MET A 1 84 ? 10.441 6.554 1.384 1.00 79.75 84 MET A N 1
ATOM 620 C CA . MET A 1 84 ? 9.226 5.795 1.736 1.00 79.75 84 MET A CA 1
ATOM 621 C C . MET A 1 84 ? 8.999 5.702 3.257 1.00 79.75 84 MET A C 1
ATOM 623 O O . MET A 1 84 ? 8.743 4.632 3.809 1.00 79.75 84 MET A O 1
ATOM 627 N N . THR A 1 85 ? 9.122 6.824 3.970 1.00 82.50 85 THR A N 1
ATOM 628 C CA . THR A 1 85 ? 9.079 6.839 5.452 1.00 82.50 85 THR A CA 1
ATOM 629 C C . THR A 1 85 ? 7.705 6.520 6.051 1.00 82.50 85 THR A C 1
ATOM 631 O O . THR A 1 85 ? 7.620 6.012 7.164 1.00 82.50 85 THR A O 1
ATOM 634 N N . ASP A 1 86 ? 6.633 6.750 5.300 1.00 87.44 86 ASP A N 1
ATOM 635 C CA . ASP A 1 86 ? 5.242 6.400 5.615 1.00 87.44 86 ASP A CA 1
ATOM 636 C C . ASP A 1 86 ? 4.876 4.946 5.268 1.00 87.44 86 ASP A C 1
ATOM 638 O O . ASP A 1 86 ? 3.705 4.567 5.351 1.00 87.44 86 ASP A O 1
ATOM 642 N N . HIS A 1 87 ? 5.857 4.113 4.905 1.00 90.12 87 HIS A N 1
ATOM 643 C CA . HIS A 1 87 ? 5.612 2.746 4.463 1.00 90.12 87 HIS A CA 1
ATOM 644 C C . HIS A 1 87 ? 6.082 1.689 5.460 1.00 90.12 87 HIS A C 1
ATOM 646 O O . HIS A 1 87 ? 7.125 1.787 6.112 1.00 90.12 87 HIS A O 1
ATOM 652 N N . ARG A 1 88 ? 5.345 0.581 5.471 1.00 91.69 88 ARG A N 1
ATOM 653 C CA . ARG A 1 88 ? 5.852 -0.727 5.902 1.00 91.69 88 ARG A CA 1
ATOM 654 C C . ARG A 1 88 ? 5.827 -1.662 4.707 1.00 91.69 88 ARG A C 1
ATOM 656 O O . ARG A 1 88 ? 4.865 -1.614 3.945 1.00 91.69 88 ARG A O 1
ATOM 663 N N . ALA A 1 89 ? 6.826 -2.521 4.546 1.00 92.31 89 ALA A N 1
ATOM 664 C CA . ALA A 1 89 ? 6.836 -3.485 3.452 1.00 92.31 89 ALA A CA 1
ATOM 665 C C . ALA A 1 89 ? 7.387 -4.843 3.862 1.00 92.31 89 ALA A C 1
ATOM 667 O O . ALA A 1 89 ? 8.152 -4.987 4.813 1.00 92.31 89 ALA A O 1
ATOM 668 N N . VAL A 1 90 ? 7.015 -5.846 3.078 1.00 92.25 90 VAL A N 1
ATOM 669 C CA . VAL A 1 90 ? 7.590 -7.181 3.144 1.00 92.25 90 VAL A CA 1
ATOM 670 C C . VAL A 1 90 ? 7.894 -7.668 1.734 1.00 92.25 90 VAL A C 1
ATOM 672 O O . VAL A 1 90 ? 7.079 -7.535 0.819 1.00 92.25 90 VAL A O 1
ATOM 675 N N . MET A 1 91 ? 9.087 -8.233 1.561 1.00 91.31 91 MET A N 1
ATOM 676 C CA . MET A 1 91 ? 9.459 -8.951 0.349 1.00 91.31 91 MET A CA 1
ATOM 677 C C . MET A 1 91 ? 9.031 -10.410 0.499 1.00 91.31 91 MET A C 1
ATOM 679 O O . MET A 1 91 ? 9.444 -11.096 1.435 1.00 91.31 91 MET A O 1
ATOM 683 N N . LEU A 1 92 ? 8.201 -10.891 -0.417 1.00 91.50 92 LEU A N 1
ATOM 684 C CA . LEU A 1 92 ? 7.774 -12.282 -0.462 1.00 91.50 92 LEU A CA 1
ATOM 685 C C . LEU A 1 92 ? 8.871 -13.158 -1.091 1.00 91.50 92 LEU A C 1
ATOM 687 O O . LEU A 1 92 ? 9.676 -12.661 -1.880 1.00 91.50 92 LEU A O 1
ATOM 691 N N . PRO A 1 93 ? 8.881 -14.483 -0.840 1.00 90.75 93 PRO A N 1
ATOM 692 C CA . PRO A 1 93 ? 9.842 -15.396 -1.470 1.00 90.75 93 PRO A CA 1
ATOM 693 C C . PRO A 1 93 ? 9.830 -15.382 -3.007 1.00 90.75 93 PRO A C 1
ATOM 695 O O . PRO A 1 93 ? 10.819 -15.749 -3.631 1.00 90.75 93 PRO A O 1
ATOM 698 N N . SER A 1 94 ? 8.724 -14.956 -3.625 1.00 90.00 94 SER A N 1
ATOM 699 C CA . SER A 1 94 ? 8.608 -14.768 -5.076 1.00 90.00 94 SER A CA 1
ATOM 700 C C . SER A 1 94 ? 9.341 -13.528 -5.605 1.00 90.00 94 SER A C 1
ATOM 702 O O . SER A 1 94 ? 9.400 -13.335 -6.815 1.00 90.00 94 SER A O 1
ATOM 704 N N . GLY A 1 95 ? 9.844 -12.660 -4.723 1.00 90.12 95 GLY A N 1
ATOM 705 C CA . GLY A 1 95 ? 10.360 -11.333 -5.059 1.00 90.12 95 GLY A CA 1
ATOM 706 C C . GLY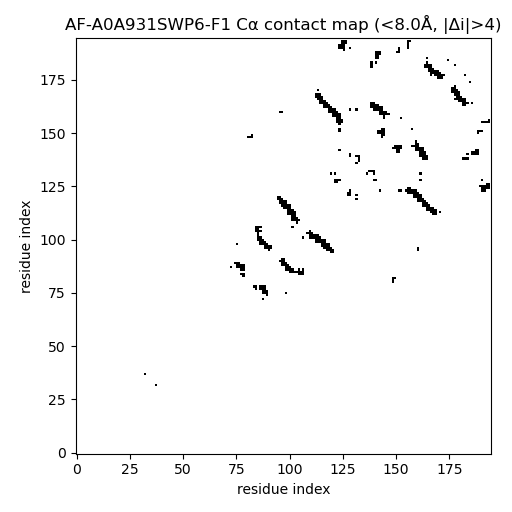 A 1 95 ? 9.273 -10.264 -5.210 1.00 90.12 95 GLY A C 1
ATOM 707 O O . GLY A 1 95 ? 9.595 -9.102 -5.430 1.00 90.12 95 GLY A O 1
ATOM 708 N N . ALA A 1 96 ? 7.990 -10.619 -5.088 1.00 93.88 96 ALA A N 1
ATOM 709 C CA . ALA A 1 96 ? 6.928 -9.622 -4.999 1.00 93.88 96 ALA A CA 1
ATOM 710 C C . ALA A 1 96 ? 7.026 -8.857 -3.673 1.00 93.88 96 ALA A C 1
ATOM 712 O O . ALA A 1 96 ? 7.326 -9.438 -2.631 1.00 93.88 96 ALA A O 1
ATOM 713 N N . LEU A 1 97 ? 6.734 -7.564 -3.709 1.00 94.00 97 LEU A N 1
ATOM 714 C CA . LEU A 1 97 ? 6.796 -6.671 -2.562 1.00 94.00 97 LEU A CA 1
ATOM 715 C C . LEU A 1 97 ? 5.374 -6.254 -2.199 1.00 94.00 97 LEU A C 1
ATOM 717 O O . LEU A 1 97 ? 4.654 -5.720 -3.032 1.00 94.00 97 LEU A O 1
ATOM 721 N N . LEU A 1 98 ? 4.953 -6.495 -0.964 1.00 95.12 98 LEU A N 1
ATOM 722 C CA . LEU A 1 98 ? 3.691 -5.972 -0.446 1.00 95.12 98 LEU A CA 1
ATOM 723 C C . LEU A 1 98 ? 4.010 -4.793 0.469 1.00 95.12 98 LEU A C 1
ATOM 725 O O . LEU A 1 98 ? 4.840 -4.933 1.367 1.00 95.12 98 LEU A O 1
ATOM 729 N N . ALA A 1 99 ? 3.376 -3.645 0.245 1.00 94.50 99 ALA A N 1
ATOM 730 C CA . ALA A 1 99 ? 3.586 -2.444 1.046 1.00 94.50 99 ALA A CA 1
ATOM 731 C C . ALA A 1 99 ? 2.270 -1.869 1.577 1.00 94.50 99 ALA A C 1
ATOM 733 O O . ALA A 1 99 ? 1.222 -1.941 0.935 1.00 94.50 99 ALA A O 1
ATOM 734 N N . LEU A 1 100 ? 2.343 -1.296 2.773 1.00 95.19 100 LEU A N 1
ATOM 735 C CA . LEU A 1 100 ? 1.278 -0.567 3.444 1.00 95.19 100 LEU A CA 1
ATOM 736 C C . LEU A 1 100 ? 1.689 0.898 3.511 1.00 95.19 100 LEU A C 1
ATOM 738 O O . LEU A 1 100 ? 2.734 1.199 4.084 1.00 95.19 100 LEU A O 1
ATOM 742 N N . HIS A 1 101 ? 0.864 1.781 2.961 1.00 94.75 101 HIS A N 1
ATOM 743 C CA . HIS A 1 101 ? 1.079 3.224 2.998 1.00 94.75 101 HIS A CA 1
ATOM 744 C C . HIS A 1 101 ? 0.191 3.813 4.080 1.00 94.75 101 HIS A C 1
ATOM 746 O O . HIS A 1 101 ? -1.037 3.676 4.029 1.00 94.75 101 HIS A O 1
ATOM 752 N N . LEU A 1 102 ? 0.806 4.454 5.059 1.00 93.69 102 LEU A N 1
ATOM 753 C CA . LEU A 1 102 ? 0.127 4.984 6.228 1.00 93.69 102 LEU A CA 1
ATOM 754 C C . LEU A 1 102 ? -0.076 6.496 6.097 1.00 93.69 102 LEU A C 1
ATOM 756 O O . LEU A 1 102 ? 0.564 7.170 5.300 1.00 93.69 102 LEU A O 1
ATOM 760 N N . ASP A 1 103 ? -1.002 7.043 6.873 1.00 94.31 103 ASP A N 1
ATOM 761 C CA . ASP A 1 103 ? -1.346 8.467 6.836 1.00 94.31 103 ASP A CA 1
ATOM 762 C C . ASP A 1 103 ? -0.322 9.396 7.499 1.00 94.31 103 ASP A C 1
ATOM 764 O O . ASP A 1 103 ? -0.483 10.617 7.452 1.00 94.31 103 ASP A O 1
ATOM 768 N N . ASN A 1 104 ? 0.725 8.842 8.112 1.00 91.62 104 ASN A N 1
ATOM 769 C CA . ASN A 1 104 ? 1.759 9.611 8.784 1.00 91.62 104 ASN A CA 1
ATOM 770 C C . ASN A 1 104 ? 3.153 9.000 8.544 1.00 91.62 104 ASN A C 1
ATOM 772 O O . ASN A 1 104 ? 3.339 7.812 8.818 1.00 91.62 104 ASN A O 1
ATOM 776 N N . PRO A 1 105 ? 4.153 9.798 8.116 1.00 87.25 105 PRO A N 1
ATOM 777 C CA . PRO A 1 105 ? 5.534 9.331 7.969 1.00 87.25 105 PRO A CA 1
ATOM 778 C C . PRO A 1 105 ? 6.184 8.936 9.302 1.00 87.25 105 PRO A C 1
ATOM 780 O O . PRO A 1 105 ? 7.102 8.122 9.340 1.00 87.25 105 PRO A O 1
ATOM 783 N N . ASN A 1 106 ? 5.707 9.473 10.428 1.00 88.62 106 ASN A N 1
ATOM 784 C CA . ASN A 1 106 ? 6.008 8.905 11.731 1.00 88.62 106 ASN A CA 1
ATOM 785 C C . ASN A 1 106 ? 5.053 7.739 12.001 1.00 88.62 106 ASN A C 1
ATOM 787 O O . ASN A 1 106 ? 3.941 7.928 12.495 1.00 88.62 106 ASN A O 1
ATOM 791 N N . LEU A 1 107 ? 5.521 6.517 11.744 1.00 85.69 107 LEU A N 1
ATOM 792 C CA . LEU A 1 107 ? 4.706 5.302 11.853 1.00 85.69 107 LEU A CA 1
ATOM 793 C C . LEU A 1 107 ? 4.138 5.035 13.256 1.00 85.69 107 LEU A C 1
ATOM 795 O O . LEU A 1 107 ? 3.177 4.284 13.384 1.00 85.69 107 LEU A O 1
ATOM 799 N N . SER A 1 108 ? 4.713 5.627 14.309 1.00 86.06 108 SER A N 1
ATOM 800 C CA . SER A 1 108 ? 4.158 5.543 15.673 1.00 86.06 108 SER A CA 1
ATOM 801 C C . SER A 1 108 ? 2.936 6.443 15.887 1.00 86.06 108 SER A C 1
ATOM 803 O O . SER A 1 108 ? 2.186 6.251 16.839 1.00 86.06 108 SER A O 1
ATOM 805 N N . GLN A 1 109 ? 2.742 7.422 15.002 1.00 90.00 109 GLN A N 1
ATOM 806 C CA . GLN A 1 109 ? 1.633 8.375 15.004 1.00 90.00 109 GLN A CA 1
ATOM 807 C C . GLN A 1 109 ? 0.612 8.099 13.896 1.00 90.00 109 GLN A C 1
ATOM 809 O O . GLN A 1 109 ? -0.403 8.792 13.834 1.00 90.00 109 GLN A O 1
ATOM 814 N N . ALA A 1 110 ? 0.874 7.123 13.024 1.00 90.88 110 ALA A N 1
ATOM 815 C CA . ALA A 1 110 ? -0.064 6.702 11.996 1.00 90.88 110 ALA A CA 1
ATOM 816 C C . ALA A 1 110 ? -1.339 6.129 12.627 1.00 90.88 110 ALA A C 1
ATOM 818 O O . ALA A 1 110 ? -1.278 5.303 13.540 1.00 90.88 110 ALA A O 1
ATOM 819 N N . GLN A 1 111 ? -2.491 6.561 12.126 1.00 90.81 111 GLN A N 1
ATOM 820 C CA . GLN A 1 111 ? -3.806 6.119 12.599 1.00 90.81 111 GLN A CA 1
ATOM 821 C C . GLN A 1 111 ? -4.582 5.386 11.514 1.00 90.81 111 GLN A C 1
ATOM 823 O O . GLN A 1 111 ? -5.473 4.598 11.827 1.00 90.81 111 GLN A O 1
ATOM 828 N N . ASN A 1 112 ? -4.240 5.624 10.247 1.00 92.69 112 ASN A N 1
ATOM 829 C CA . ASN A 1 112 ? -4.979 5.092 9.121 1.00 92.69 112 ASN A CA 1
ATOM 830 C C . ASN A 1 112 ? -4.055 4.451 8.087 1.00 92.69 112 ASN A C 1
ATOM 832 O O . ASN A 1 112 ? -2.967 4.941 7.785 1.00 92.69 112 ASN A O 1
ATOM 836 N N . LEU A 1 113 ? -4.552 3.371 7.489 1.00 94.25 113 LEU A N 1
ATOM 837 C CA . LEU A 1 113 ? -4.027 2.821 6.248 1.00 94.25 113 LEU A CA 1
ATOM 838 C C . LEU A 1 113 ? -4.648 3.590 5.076 1.00 94.25 113 LEU A C 1
ATOM 840 O O . LEU A 1 113 ? -5.868 3.740 5.017 1.00 94.25 113 LEU A O 1
ATOM 844 N N . ASN A 1 114 ? -3.817 4.082 4.163 1.00 96.75 114 ASN A N 1
ATOM 845 C CA . ASN A 1 114 ? -4.244 4.834 2.983 1.00 96.75 114 ASN A CA 1
ATOM 846 C C . ASN A 1 114 ? -4.253 3.951 1.736 1.00 96.75 114 ASN A C 1
ATOM 848 O O . ASN A 1 114 ? -5.283 3.851 1.065 1.00 96.75 114 ASN A O 1
ATOM 852 N N . TRP A 1 115 ? -3.145 3.248 1.482 1.00 97.56 115 TRP A N 1
ATOM 853 C CA . TRP A 1 115 ? -3.026 2.306 0.371 1.00 97.56 115 TRP A CA 1
ATOM 854 C C . TRP A 1 115 ? -2.428 0.967 0.804 1.00 97.56 115 TRP A C 1
ATOM 856 O O . TRP A 1 115 ? -1.599 0.896 1.713 1.00 97.56 115 TRP A O 1
ATOM 866 N N . VAL A 1 116 ? -2.813 -0.086 0.088 1.00 97.06 116 VAL A N 1
ATOM 867 C CA . VAL A 1 116 ? -2.065 -1.345 -0.001 1.00 97.06 116 VAL A CA 1
ATOM 868 C C . VAL A 1 116 ? -1.480 -1.423 -1.403 1.00 97.06 116 VAL A C 1
ATOM 870 O O . VAL A 1 116 ? -2.214 -1.280 -2.380 1.00 97.06 116 VAL A O 1
ATOM 873 N N . ALA A 1 117 ? -0.176 -1.650 -1.509 1.00 96.75 117 ALA A N 1
ATOM 874 C CA . ALA A 1 117 ? 0.516 -1.721 -2.785 1.00 96.75 117 ALA A CA 1
ATOM 875 C C . ALA A 1 117 ? 1.114 -3.106 -3.019 1.00 96.75 117 ALA A C 1
ATOM 877 O O . ALA A 1 117 ? 1.768 -3.666 -2.139 1.00 96.75 117 ALA A O 1
ATOM 878 N N . LEU A 1 118 ? 0.911 -3.640 -4.222 1.00 97.44 118 LEU A N 1
ATOM 879 C CA . LEU A 1 118 ? 1.572 -4.854 -4.691 1.00 97.44 118 LEU A CA 1
ATOM 880 C C . LEU A 1 118 ? 2.603 -4.469 -5.749 1.00 97.44 118 LEU A C 1
ATOM 882 O O . LEU A 1 118 ? 2.252 -4.013 -6.835 1.00 97.44 118 LEU A O 1
ATOM 886 N N . GLY A 1 119 ? 3.867 -4.670 -5.408 1.00 96.94 119 GLY A N 1
ATOM 887 C CA . GLY A 1 119 ? 5.026 -4.542 -6.271 1.00 96.94 119 GLY A CA 1
ATOM 888 C C . GLY A 1 119 ? 5.402 -5.888 -6.871 1.00 96.94 119 GLY A C 1
ATOM 889 O O . GLY A 1 119 ? 5.526 -6.880 -6.152 1.00 96.94 119 GLY A O 1
ATOM 890 N N . VAL A 1 120 ? 5.625 -5.933 -8.179 1.00 97.88 120 VAL A N 1
ATOM 891 C CA . VAL A 1 120 ? 6.136 -7.120 -8.870 1.00 97.88 120 VAL A CA 1
ATOM 892 C C . VAL A 1 120 ? 7.478 -6.822 -9.526 1.00 97.88 120 VAL A C 1
ATOM 894 O O . VAL A 1 120 ? 7.626 -5.744 -10.109 1.00 97.88 120 VAL A O 1
ATOM 897 N N . PRO A 1 121 ? 8.459 -7.741 -9.452 1.00 97.25 121 PRO A N 1
ATOM 898 C CA . PRO A 1 121 ? 9.744 -7.556 -10.104 1.00 97.25 121 PRO A CA 1
ATOM 899 C C . PRO A 1 121 ? 9.594 -7.274 -11.593 1.00 97.25 121 PRO A C 1
ATOM 901 O O . PRO A 1 121 ? 8.813 -7.918 -12.301 1.00 97.25 121 PRO A O 1
ATOM 904 N N . GLY A 1 122 ? 10.381 -6.323 -12.070 1.00 96.88 122 GLY A N 1
ATOM 905 C CA . GLY A 1 122 ? 10.374 -5.937 -13.465 1.00 96.88 122 GLY A CA 1
ATOM 906 C C . GLY A 1 122 ? 11.554 -5.060 -13.827 1.00 96.88 122 GLY A C 1
ATOM 907 O O . GLY A 1 122 ? 12.480 -4.843 -13.043 1.00 96.88 122 GLY A O 1
ATOM 908 N N . LYS A 1 123 ? 11.502 -4.557 -15.052 1.00 97.75 123 LYS A N 1
ATOM 909 C CA . LYS A 1 123 ? 12.488 -3.651 -15.623 1.00 97.75 123 LYS A CA 1
ATOM 910 C C . LYS A 1 123 ? 11.843 -2.321 -15.955 1.00 97.75 123 LYS A C 1
ATOM 912 O O . LYS A 1 123 ? 10.685 -2.266 -16.369 1.00 97.75 123 LYS A O 1
ATOM 917 N N . TRP A 1 124 ? 12.623 -1.252 -15.843 1.00 98.12 124 TRP A N 1
ATOM 918 C CA . TRP A 1 124 ? 12.207 0.093 -16.221 1.00 98.12 124 TRP A CA 1
ATOM 919 C C . TRP A 1 124 ? 12.119 0.253 -17.747 1.00 98.12 124 TRP A C 1
ATOM 921 O O . TRP A 1 124 ? 12.995 0.838 -18.389 1.00 98.12 124 TRP A O 1
ATOM 931 N N . CYS A 1 125 ? 11.070 -0.331 -18.325 1.00 97.81 125 CYS A N 1
ATOM 932 C CA . CYS A 1 125 ? 10.784 -0.386 -19.753 1.00 97.81 125 CYS A CA 1
ATOM 933 C C . CYS A 1 125 ? 9.274 -0.395 -19.993 1.00 97.81 125 CYS A C 1
ATOM 935 O O . CYS A 1 125 ? 8.541 -1.116 -19.314 1.00 97.81 125 CYS A O 1
ATOM 937 N N . LYS A 1 126 ? 8.813 0.322 -21.021 1.00 98.12 126 LYS A N 1
ATOM 938 C CA . LYS A 1 126 ? 7.403 0.343 -21.429 1.00 98.12 126 LYS A CA 1
ATOM 939 C C . LYS A 1 126 ? 6.876 -1.059 -21.734 1.00 98.12 126 LYS A C 1
ATOM 941 O O . LYS A 1 126 ? 5.813 -1.433 -21.256 1.00 98.12 126 LYS A O 1
ATOM 946 N N . GLN A 1 127 ? 7.653 -1.853 -22.464 1.00 97.88 127 GLN A N 1
ATOM 947 C CA . GLN A 1 127 ? 7.275 -3.218 -22.829 1.00 97.88 127 GLN A CA 1
ATOM 948 C C . GLN A 1 127 ? 7.145 -4.135 -21.605 1.00 97.88 127 GLN A C 1
ATOM 950 O O . GLN A 1 127 ? 6.325 -5.050 -21.605 1.00 97.88 127 GLN A O 1
ATOM 955 N N . ASP A 1 128 ? 7.933 -3.895 -20.553 1.00 98.50 128 ASP A N 1
ATOM 956 C CA . ASP A 1 128 ? 7.847 -4.684 -19.324 1.00 98.50 128 ASP A CA 1
ATOM 957 C C . ASP A 1 128 ? 6.637 -4.276 -18.475 1.00 98.50 128 ASP A C 1
ATOM 959 O O . ASP A 1 128 ? 5.924 -5.141 -17.973 1.00 98.50 128 ASP A O 1
ATOM 963 N N . GLN A 1 129 ? 6.324 -2.978 -18.408 1.00 98.44 129 GLN A N 1
ATOM 964 C CA . GLN A 1 129 ? 5.072 -2.501 -17.818 1.00 98.44 129 GLN A CA 1
ATOM 965 C C . GLN A 1 129 ? 3.850 -3.116 -18.518 1.00 98.44 129 GLN A C 1
ATOM 967 O O . GLN A 1 129 ? 2.906 -3.566 -17.869 1.00 98.44 129 GLN A O 1
ATOM 972 N N . GLU A 1 130 ? 3.860 -3.148 -19.853 1.00 98.06 130 GLU A N 1
ATOM 973 C CA . GLU A 1 130 ? 2.806 -3.760 -20.667 1.00 98.06 130 GLU A CA 1
ATOM 974 C C . GLU A 1 130 ? 2.709 -5.271 -20.424 1.00 98.06 130 GLU A C 1
ATOM 976 O O . GLU A 1 130 ? 1.602 -5.796 -20.303 1.00 98.06 130 GLU A O 1
ATOM 981 N N . ARG A 1 131 ? 3.848 -5.970 -20.296 1.00 97.88 131 ARG A N 1
ATOM 982 C CA . ARG A 1 131 ? 3.892 -7.390 -19.917 1.00 97.88 131 ARG A CA 1
ATOM 983 C C . ARG A 1 131 ? 3.217 -7.614 -18.567 1.00 97.88 131 ARG A C 1
ATOM 985 O O . ARG A 1 131 ? 2.303 -8.431 -18.486 1.00 97.88 131 ARG A O 1
ATOM 992 N N . VAL A 1 132 ? 3.627 -6.874 -17.536 1.00 97.94 132 VAL A N 1
ATOM 993 C CA . VAL A 1 132 ? 3.053 -6.982 -16.187 1.00 97.94 132 VAL A CA 1
ATOM 994 C C . VAL A 1 132 ? 1.546 -6.739 -16.221 1.00 97.94 132 VAL A C 1
ATOM 996 O O . VAL A 1 132 ? 0.784 -7.542 -15.686 1.00 97.94 132 VAL A O 1
ATOM 999 N N . GLN A 1 133 ? 1.094 -5.684 -16.905 1.00 97.69 133 GLN A N 1
ATOM 1000 C CA . GLN A 1 133 ? -0.334 -5.376 -16.989 1.00 97.69 133 GLN A CA 1
ATOM 1001 C C . GLN A 1 133 ? -1.133 -6.424 -17.769 1.00 97.69 133 GLN A C 1
ATOM 1003 O O . GLN A 1 133 ? -2.290 -6.693 -17.450 1.00 97.69 133 GLN A O 1
ATOM 1008 N N . LYS A 1 134 ? -0.527 -7.048 -18.782 1.00 98.12 134 LYS A N 1
ATOM 1009 C CA . LYS A 1 134 ? -1.143 -8.155 -19.516 1.00 98.12 134 LYS A CA 1
ATOM 1010 C C . LYS A 1 134 ? -1.293 -9.407 -18.649 1.00 98.12 134 LYS A C 1
ATOM 1012 O O . LYS A 1 134 ? -2.283 -10.119 -18.791 1.00 98.12 134 LYS A O 1
ATOM 1017 N N . GLU A 1 135 ? -0.316 -9.691 -17.793 1.00 97.06 135 GLU A N 1
ATOM 1018 C CA . GLU A 1 135 ? -0.289 -10.894 -16.953 1.00 97.06 135 GLU A CA 1
ATOM 1019 C C . GLU A 1 135 ? -1.156 -10.761 -15.696 1.00 97.06 135 GLU A C 1
ATOM 1021 O O . GLU A 1 135 ? -1.822 -11.719 -15.310 1.00 97.06 135 GLU A O 1
ATOM 1026 N N . LEU A 1 136 ? -1.159 -9.584 -15.064 1.00 96.44 136 LEU A N 1
ATOM 1027 C CA . LEU A 1 136 ? -1.750 -9.371 -13.737 1.00 96.44 136 LEU A CA 1
ATOM 1028 C C . LEU A 1 136 ? -2.940 -8.404 -13.731 1.00 96.44 136 LEU A C 1
ATOM 1030 O O . LEU A 1 136 ? -3.601 -8.252 -12.705 1.00 96.44 136 LEU A O 1
ATOM 1034 N N . GLY A 1 137 ? -3.238 -7.779 -14.870 1.00 96.38 137 GLY A N 1
ATOM 1035 C CA . GLY A 1 137 ? -4.296 -6.786 -15.013 1.00 96.38 137 GLY A CA 1
ATOM 1036 C C . GLY A 1 137 ? -3.787 -5.339 -14.970 1.00 96.38 137 GLY A C 1
ATOM 1037 O O . GLY A 1 137 ? -2.618 -5.078 -14.682 1.00 96.38 137 GLY A O 1
ATOM 1038 N N . PRO A 1 138 ? -4.657 -4.370 -15.295 1.00 96.31 138 PRO A N 1
ATOM 1039 C CA . PRO A 1 138 ? -4.287 -2.959 -15.342 1.00 96.31 138 PRO A CA 1
ATOM 1040 C C . PRO A 1 138 ? -3.951 -2.401 -13.951 1.00 96.31 138 PRO A C 1
ATOM 1042 O O . PRO A 1 138 ? -4.393 -2.930 -12.933 1.00 96.31 138 PRO A O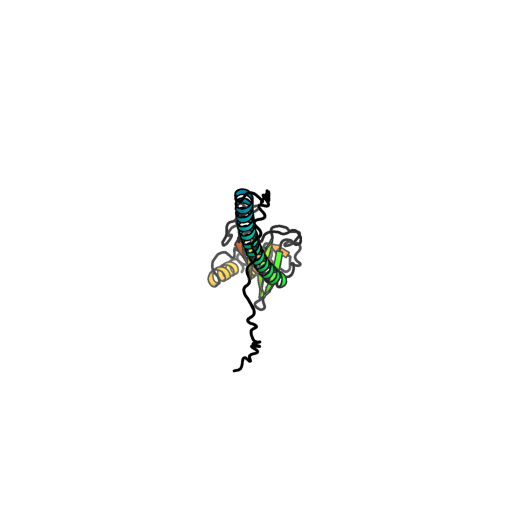 1
ATOM 1045 N N . GLY A 1 139 ? -3.224 -1.280 -13.918 1.00 96.94 139 GLY A N 1
ATOM 1046 C CA . GLY A 1 139 ? -2.981 -0.510 -12.686 1.00 96.94 139 GLY A CA 1
ATOM 1047 C C . GLY A 1 139 ? -1.542 -0.522 -12.181 1.00 96.94 139 GLY A C 1
ATOM 1048 O O . GLY A 1 139 ? -1.2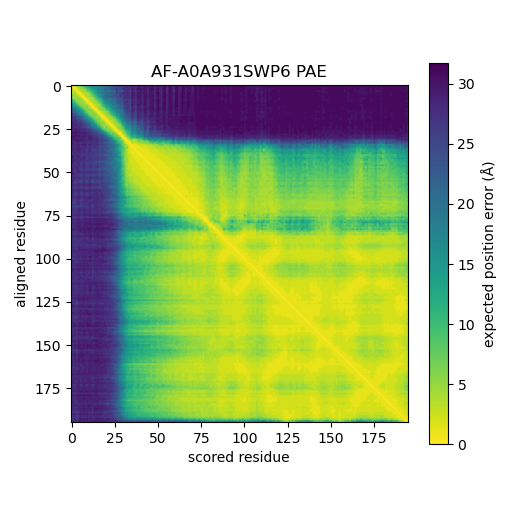15 0.236 -11.274 1.00 96.94 139 GLY A O 1
ATOM 1049 N N . PHE A 1 140 ? -0.663 -1.308 -12.803 1.00 98.31 140 PHE A N 1
ATOM 1050 C CA . PHE A 1 140 ? 0.779 -1.252 -12.561 1.00 98.31 140 PHE A CA 1
ATOM 1051 C C . PHE A 1 140 ? 1.398 -0.015 -13.235 1.00 98.31 140 PHE A C 1
ATOM 1053 O O . PHE A 1 140 ? 2.047 -0.103 -14.278 1.00 98.31 140 PHE A O 1
ATOM 1060 N N . THR A 1 141 ? 1.119 1.165 -12.681 1.00 97.31 141 THR A N 1
ATOM 1061 C CA . THR A 1 141 ? 1.452 2.475 -13.267 1.00 97.31 141 THR A CA 1
ATOM 1062 C C . THR A 1 141 ? 2.677 3.136 -12.648 1.00 97.31 141 THR A C 1
ATOM 1064 O O . THR A 1 141 ? 3.198 4.089 -13.221 1.00 97.31 141 THR A O 1
ATOM 1067 N N . HIS A 1 142 ? 3.152 2.638 -11.508 1.00 97.31 142 HIS A N 1
ATOM 1068 C CA . HIS A 1 142 ? 4.248 3.229 -10.750 1.00 97.31 142 HIS A CA 1
ATOM 1069 C C . HIS A 1 142 ? 5.433 2.266 -10.690 1.00 97.31 142 HIS A C 1
ATOM 1071 O O . HIS A 1 142 ? 5.253 1.094 -10.384 1.00 97.31 142 HIS A O 1
ATOM 1077 N N . PHE A 1 143 ? 6.647 2.735 -10.956 1.00 97.81 143 PHE A N 1
ATOM 1078 C CA . PHE A 1 143 ? 7.863 1.927 -10.833 1.00 97.81 143 PHE A CA 1
ATOM 1079 C C . PHE A 1 143 ? 8.771 2.483 -9.755 1.00 97.81 143 PHE A C 1
ATOM 1081 O O . PHE A 1 143 ? 8.926 3.701 -9.665 1.00 97.81 143 PHE A O 1
ATOM 1088 N N . HIS A 1 144 ? 9.453 1.598 -9.036 1.00 95.38 144 HIS A N 1
ATOM 1089 C CA . HIS A 1 144 ? 10.496 1.976 -8.096 1.00 95.38 144 HIS A CA 1
ATOM 1090 C C . HIS A 1 144 ? 11.812 1.266 -8.412 1.00 95.38 144 HIS A C 1
ATOM 1092 O O . HIS A 1 144 ? 11.875 0.034 -8.445 1.00 95.38 144 HIS A O 1
ATOM 1098 N N . ASP A 1 145 ? 12.879 2.046 -8.589 1.00 94.75 145 ASP A N 1
ATOM 1099 C CA . ASP A 1 145 ? 14.251 1.541 -8.534 1.00 94.75 145 ASP A CA 1
ATOM 1100 C C . ASP A 1 145 ? 14.610 1.374 -7.051 1.00 94.75 145 ASP A C 1
ATOM 1102 O O . ASP A 1 145 ? 14.838 2.348 -6.331 1.00 94.75 145 ASP A O 1
ATOM 1106 N N . LEU A 1 146 ? 14.580 0.132 -6.562 1.00 89.12 146 LEU A N 1
ATOM 1107 C CA . LEU A 1 146 ? 14.846 -0.175 -5.151 1.00 89.12 146 LEU A CA 1
ATOM 1108 C C . LEU A 1 146 ? 16.312 0.060 -4.766 1.00 89.12 146 LEU A C 1
ATOM 1110 O O . LEU A 1 146 ? 16.606 0.271 -3.593 1.00 89.12 146 LEU A O 1
ATOM 1114 N N . GLN A 1 147 ? 17.237 0.024 -5.730 1.00 89.75 147 GLN A N 1
ATOM 1115 C CA . GLN A 1 147 ? 18.661 0.215 -5.463 1.00 89.75 147 GLN A CA 1
ATOM 1116 C C . GLN A 1 147 ? 18.997 1.696 -5.277 1.00 89.75 147 GLN A C 1
ATOM 1118 O O . GLN A 1 147 ? 19.811 2.043 -4.422 1.00 89.75 147 GLN A O 1
ATOM 1123 N N . ARG A 1 148 ? 18.398 2.566 -6.097 1.00 91.12 148 ARG A N 1
ATOM 1124 C CA . ARG A 1 148 ? 18.622 4.022 -6.047 1.00 91.12 148 ARG A CA 1
ATOM 1125 C C . ARG A 1 148 ? 17.644 4.764 -5.156 1.00 91.12 148 ARG A C 1
ATOM 1127 O O . ARG A 1 148 ? 17.876 5.939 -4.894 1.00 91.12 148 ARG A O 1
ATOM 1134 N N . ASP A 1 149 ? 16.610 4.078 -4.685 1.00 91.44 149 ASP A N 1
ATOM 1135 C CA . ASP A 1 149 ? 15.543 4.659 -3.884 1.00 91.44 149 ASP A CA 1
ATOM 1136 C C . ASP A 1 149 ? 14.808 5.793 -4.634 1.00 91.44 149 ASP A C 1
ATOM 1138 O O . ASP A 1 149 ? 14.722 6.926 -4.158 1.00 91.44 149 ASP A O 1
ATOM 1142 N N . THR A 1 150 ? 14.349 5.514 -5.863 1.00 91.94 150 THR A N 1
ATOM 1143 C CA . THR A 1 150 ? 13.692 6.518 -6.720 1.00 91.94 150 THR A CA 1
ATOM 1144 C C . THR A 1 150 ? 12.439 6.012 -7.425 1.00 91.94 150 THR A C 1
ATOM 1146 O O . THR A 1 150 ? 12.385 4.876 -7.898 1.00 91.94 150 THR A O 1
ATOM 1149 N N . HIS A 1 151 ? 11.475 6.921 -7.609 1.00 93.31 151 HIS A N 1
ATOM 1150 C CA . HIS A 1 151 ? 10.335 6.732 -8.506 1.00 93.31 151 HIS A CA 1
ATOM 1151 C C . HIS A 1 151 ? 10.802 6.767 -9.967 1.00 93.31 151 HIS A C 1
ATOM 1153 O O . HIS A 1 151 ? 11.320 7.778 -10.448 1.00 93.31 151 HIS A O 1
ATOM 1159 N N . GLY A 1 152 ? 10.605 5.664 -10.685 1.00 94.75 152 GLY A N 1
ATOM 1160 C CA . GLY A 1 152 ? 11.178 5.459 -12.010 1.00 94.75 152 GLY A CA 1
ATOM 1161 C C . GLY A 1 152 ? 12.707 5.380 -11.975 1.00 94.75 152 GLY A C 1
ATOM 1162 O O . GLY A 1 152 ? 13.330 5.154 -10.937 1.00 94.75 152 GLY A O 1
ATOM 1163 N N . SER A 1 153 ? 13.325 5.567 -13.140 1.00 95.12 153 SER A N 1
ATOM 1164 C CA . SER A 1 153 ? 14.778 5.658 -13.273 1.00 95.12 153 SER A CA 1
ATOM 1165 C C . SER A 1 153 ? 15.171 6.483 -14.498 1.00 95.12 153 SER A C 1
ATOM 1167 O O . SER A 1 153 ? 14.398 6.654 -15.442 1.00 95.12 153 SER A O 1
ATOM 1169 N N . THR A 1 154 ? 16.401 6.986 -14.517 1.00 93.62 154 THR A N 1
ATOM 1170 C CA . THR A 1 154 ? 17.008 7.571 -15.724 1.00 93.62 154 THR A CA 1
ATOM 1171 C C . THR A 1 154 ? 17.712 6.524 -16.588 1.00 93.62 154 THR A C 1
ATOM 1173 O O . THR A 1 154 ? 18.127 6.838 -17.701 1.00 93.62 154 THR A O 1
ATOM 1176 N N . ILE A 1 155 ? 17.843 5.285 -16.100 1.00 94.94 155 ILE A N 1
ATOM 1177 C CA . ILE A 1 155 ? 18.553 4.192 -16.769 1.00 94.94 155 ILE A CA 1
ATOM 1178 C C . ILE A 1 155 ? 17.522 3.207 -17.339 1.00 94.94 155 ILE A C 1
ATOM 1180 O O . ILE A 1 155 ? 16.857 2.513 -16.566 1.00 94.94 155 ILE A O 1
ATOM 1184 N N . PRO A 1 156 ? 17.366 3.116 -18.673 1.00 96.31 156 PRO A N 1
ATOM 1185 C CA . PRO A 1 156 ? 16.473 2.140 -19.288 1.00 96.31 156 PRO A CA 1
ATOM 1186 C C . PRO A 1 156 ? 16.837 0.706 -18.891 1.00 96.31 156 PRO A C 1
ATOM 1188 O O . PRO A 1 156 ? 18.011 0.338 -18.874 1.00 96.31 156 PRO A O 1
ATOM 1191 N N . GLY A 1 157 ? 15.828 -0.110 -18.589 1.00 96.38 157 GLY A N 1
ATOM 1192 C CA . GLY A 1 157 ? 16.012 -1.537 -18.317 1.00 96.38 157 GLY A CA 1
ATOM 1193 C C . GLY A 1 157 ? 16.572 -1.889 -16.942 1.00 96.38 157 GLY A C 1
ATOM 1194 O O . GLY A 1 157 ? 16.784 -3.076 -16.689 1.00 96.38 157 GLY A O 1
ATOM 1195 N N . VAL A 1 158 ? 16.779 -0.907 -16.056 1.00 97.38 158 VAL A N 1
ATOM 1196 C CA . VAL A 1 158 ? 17.172 -1.187 -14.670 1.00 97.38 158 VAL A CA 1
ATOM 1197 C C . VAL A 1 158 ? 16.121 -2.052 -13.975 1.00 97.38 158 VAL A C 1
ATOM 1199 O O . VAL A 1 158 ? 14.923 -1.908 -14.229 1.00 97.38 158 VAL A O 1
ATOM 1202 N N . GLU A 1 159 ? 16.579 -2.955 -13.114 1.00 96.94 159 GLU A N 1
ATOM 1203 C CA . GLU A 1 159 ? 15.709 -3.795 -12.299 1.00 96.94 159 GLU A CA 1
ATOM 1204 C C . GLU A 1 159 ? 15.065 -2.991 -11.169 1.00 96.94 159 GLU A C 1
ATOM 1206 O O . GLU A 1 159 ? 15.654 -2.071 -10.601 1.00 96.94 159 GLU A O 1
ATOM 1211 N N . GLY A 1 160 ? 13.835 -3.357 -10.843 1.00 95.94 160 GLY A N 1
ATOM 1212 C CA . GLY A 1 160 ? 13.056 -2.734 -9.788 1.00 95.94 160 GLY A CA 1
ATOM 1213 C C . GLY A 1 160 ? 11.702 -3.409 -9.673 1.00 95.94 160 GLY A C 1
ATOM 1214 O O . GLY A 1 160 ? 11.560 -4.596 -9.982 1.00 95.94 160 GLY A O 1
ATOM 1215 N N . VAL A 1 161 ? 10.704 -2.654 -9.230 1.00 96.50 161 VAL A N 1
ATOM 1216 C CA . VAL A 1 161 ? 9.348 -3.170 -9.029 1.00 96.50 161 VAL A CA 1
ATOM 1217 C C . VAL A 1 161 ? 8.304 -2.273 -9.678 1.00 96.50 161 VAL A C 1
ATOM 1219 O O . VAL A 1 161 ? 8.344 -1.053 -9.534 1.00 96.50 161 VAL A O 1
ATOM 1222 N N . TRP A 1 162 ? 7.350 -2.892 -10.370 1.00 98.31 162 TRP A N 1
ATOM 1223 C CA . TRP A 1 162 ? 6.121 -2.253 -10.828 1.00 98.31 162 TRP A CA 1
ATOM 1224 C C . TRP A 1 162 ? 5.049 -2.402 -9.761 1.00 98.31 162 TRP A C 1
ATOM 1226 O O . TRP A 1 162 ? 4.739 -3.517 -9.353 1.00 98.31 162 TRP A O 1
ATOM 1236 N N . PHE A 1 163 ? 4.458 -1.295 -9.342 1.00 98.06 163 PHE A N 1
ATOM 1237 C CA . PHE A 1 163 ? 3.445 -1.227 -8.308 1.00 98.06 163 PHE A CA 1
ATOM 1238 C C . PHE A 1 163 ? 2.065 -0.938 -8.874 1.00 98.06 163 PHE A C 1
ATOM 1240 O O . PHE A 1 163 ? 1.884 -0.011 -9.667 1.00 98.06 163 PHE A O 1
ATOM 1247 N N . VAL A 1 164 ? 1.088 -1.676 -8.357 1.00 98.31 164 VAL A N 1
ATOM 1248 C CA . VAL A 1 164 ? -0.307 -1.243 -8.296 1.00 98.31 164 VAL A CA 1
ATOM 1249 C C . VAL A 1 164 ? -0.611 -0.767 -6.879 1.00 98.31 164 VAL A C 1
ATOM 1251 O O . VAL A 1 164 ? -0.255 -1.443 -5.913 1.00 98.31 164 VAL A O 1
ATOM 1254 N N . HIS A 1 165 ? -1.275 0.382 -6.756 1.00 98.25 165 HIS A N 1
ATOM 1255 C CA . HIS A 1 165 ? -1.707 0.946 -5.478 1.00 98.25 165 HIS A CA 1
ATOM 1256 C C . HIS A 1 165 ? -3.221 0.838 -5.358 1.00 98.25 165 HIS A C 1
ATOM 1258 O O . HIS A 1 165 ? -3.955 1.235 -6.262 1.00 98.25 165 HIS A O 1
ATOM 1264 N N . VAL A 1 166 ? -3.695 0.301 -4.239 1.00 98.38 166 VAL A N 1
ATOM 1265 C CA . VAL A 1 166 ? -5.120 0.157 -3.946 1.00 98.38 166 VAL A CA 1
ATOM 1266 C C . VAL A 1 166 ? -5.450 1.038 -2.755 1.00 98.38 166 VAL A C 1
ATOM 1268 O O . VAL A 1 166 ? -5.004 0.764 -1.642 1.00 98.38 166 VAL A O 1
ATOM 1271 N N . GLY A 1 167 ? -6.230 2.094 -2.985 1.00 98.06 167 GLY A N 1
ATOM 1272 C CA . GLY A 1 167 ? -6.802 2.896 -1.913 1.00 98.06 167 GLY A CA 1
ATOM 1273 C C . GLY A 1 167 ? -7.723 2.023 -1.066 1.00 98.06 167 GLY A C 1
ATOM 1274 O O . GLY A 1 167 ? -8.542 1.277 -1.607 1.00 98.06 167 GLY A O 1
ATOM 1275 N N . VAL A 1 168 ? -7.585 2.079 0.258 1.00 97.44 168 VAL A N 1
ATOM 1276 C CA . VAL A 1 168 ? -8.423 1.279 1.177 1.00 97.44 168 VAL A CA 1
ATOM 1277 C C . VAL A 1 168 ? -9.550 2.083 1.819 1.00 97.44 168 VAL A C 1
ATOM 1279 O O . VAL A 1 168 ? -10.483 1.510 2.376 1.00 97.44 168 VAL A O 1
ATOM 1282 N N . ARG A 1 169 ? -9.472 3.412 1.741 1.00 96.75 169 ARG A N 1
ATOM 1283 C CA . ARG A 1 169 ? -10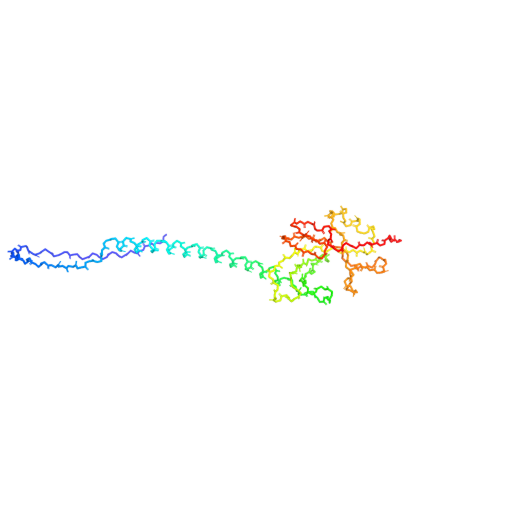.435 4.357 2.311 1.00 96.75 169 ARG A CA 1
ATOM 1284 C C . ARG A 1 169 ? -10.493 5.625 1.465 1.00 96.75 169 ARG A C 1
ATOM 1286 O O . ARG A 1 169 ? -9.682 5.808 0.562 1.00 96.75 169 ARG A O 1
ATOM 1293 N N . GLU A 1 170 ? -11.429 6.505 1.794 1.00 98.19 170 GLU A N 1
ATOM 1294 C CA . GLU A 1 170 ? -11.484 7.851 1.224 1.00 98.19 170 GLU A CA 1
ATOM 1295 C C . GLU A 1 170 ? -10.555 8.809 1.986 1.00 98.19 170 GLU A C 1
ATOM 1297 O O . GLU A 1 170 ? -10.503 8.780 3.223 1.00 98.19 170 GLU A O 1
ATOM 1302 N N . PHE A 1 171 ? -9.793 9.619 1.248 1.00 97.44 171 PHE A N 1
ATOM 1303 C CA . PHE A 1 171 ? -8.923 10.689 1.756 1.00 97.44 171 PHE A CA 1
ATOM 1304 C C . PHE A 1 171 ? -8.401 11.559 0.604 1.00 97.44 171 PHE A C 1
ATOM 1306 O O . PHE A 1 171 ? -8.527 11.190 -0.562 1.00 97.44 171 PHE A O 1
ATOM 1313 N N . ASP A 1 172 ? -7.776 12.689 0.933 1.00 96.56 172 ASP A N 1
ATOM 1314 C CA . ASP A 1 172 ? -7.156 13.582 -0.046 1.00 96.56 172 ASP A CA 1
ATOM 1315 C C . ASP A 1 172 ? -5.647 13.325 -0.159 1.00 96.56 172 ASP A C 1
ATOM 1317 O O . ASP A 1 172 ? -4.921 13.341 0.837 1.00 96.56 172 ASP A O 1
ATOM 1321 N N . ALA A 1 173 ? -5.173 13.109 -1.386 1.00 93.81 173 ALA A N 1
ATOM 1322 C CA . ALA A 1 173 ? -3.760 13.039 -1.741 1.00 93.81 173 ALA A CA 1
ATOM 1323 C C . ALA A 1 173 ? -3.325 14.329 -2.469 1.00 93.81 173 ALA A C 1
ATOM 1325 O O . ALA A 1 173 ? -4.175 15.094 -2.933 1.00 93.81 173 ALA A O 1
ATOM 1326 N N . PRO A 1 174 ? -2.014 14.585 -2.652 1.00 91.88 174 PRO A N 1
ATOM 1327 C CA . PRO A 1 174 ? -1.534 15.771 -3.372 1.00 91.88 174 PRO A CA 1
ATOM 1328 C C . PRO A 1 174 ? -2.073 15.922 -4.806 1.00 91.88 174 PRO A C 1
ATOM 1330 O O . PRO A 1 174 ? -2.093 17.028 -5.340 1.00 91.88 174 PRO A O 1
ATOM 1333 N N . TRP A 1 175 ? -2.509 14.825 -5.431 1.00 92.62 175 TRP A N 1
ATOM 1334 C CA . TRP A 1 175 ? -3.112 14.804 -6.769 1.00 92.62 175 TRP A CA 1
ATOM 1335 C C . TRP A 1 175 ? -4.648 14.783 -6.766 1.00 92.62 175 TRP A C 1
ATOM 1337 O O . TRP A 1 175 ? -5.253 14.744 -7.837 1.00 92.62 175 TRP A O 1
ATOM 1347 N N . GLY A 1 176 ? -5.289 14.822 -5.596 1.00 95.44 176 GLY A N 1
ATOM 1348 C CA . GLY A 1 176 ? -6.743 14.862 -5.452 1.00 95.44 176 GLY A CA 1
ATOM 1349 C C . GLY A 1 176 ? -7.320 13.734 -4.591 1.00 95.44 176 GLY A C 1
ATOM 1350 O O . GLY A 1 176 ? -6.576 13.007 -3.929 1.00 95.44 176 GLY A O 1
ATOM 1351 N N . PRO A 1 177 ? -8.658 13.597 -4.577 1.00 97.19 177 PRO A N 1
ATOM 1352 C CA . PRO A 1 177 ? -9.344 12.637 -3.724 1.00 97.19 177 PRO A CA 1
ATOM 1353 C C . PRO A 1 177 ? -9.111 11.196 -4.188 1.00 97.19 177 PRO A C 1
ATOM 1355 O O . PRO A 1 177 ? -9.286 10.865 -5.364 1.00 97.19 177 PRO A O 1
ATOM 1358 N N . VAL A 1 178 ? -8.790 10.329 -3.234 1.00 98.06 178 VAL A N 1
ATOM 1359 C CA . VAL A 1 178 ? -8.632 8.883 -3.406 1.00 98.06 178 VAL A CA 1
ATOM 1360 C C . VAL A 1 178 ? -9.876 8.180 -2.881 1.00 98.06 178 VAL A C 1
ATOM 1362 O O . VAL A 1 178 ? -10.461 8.582 -1.875 1.00 98.06 178 VAL A O 1
ATOM 1365 N N . LYS A 1 179 ? -10.289 7.119 -3.574 1.00 97.69 179 LYS A N 1
ATOM 1366 C CA . LYS A 1 179 ? -11.412 6.259 -3.186 1.00 97.69 179 LYS A CA 1
ATOM 1367 C C . LYS A 1 179 ? -10.948 4.812 -3.050 1.00 97.69 179 LYS A C 1
ATOM 1369 O O . LYS A 1 179 ? -9.930 4.454 -3.644 1.00 97.69 179 LYS A O 1
ATOM 1374 N N . PRO A 1 180 ? -11.709 3.964 -2.336 1.00 98.31 180 PRO A N 1
ATOM 1375 C CA . PRO A 1 180 ? -11.445 2.536 -2.311 1.00 98.31 180 PRO A CA 1
ATOM 1376 C C . PRO A 1 180 ? -11.361 1.931 -3.721 1.00 98.31 180 PRO A C 1
ATOM 1378 O O . PRO A 1 180 ? -12.274 2.112 -4.529 1.00 98.31 180 PRO A O 1
ATOM 1381 N N . GLY A 1 181 ? -10.282 1.199 -4.005 1.00 98.00 181 GLY A N 1
ATOM 1382 C CA . GLY A 1 181 ? -10.012 0.595 -5.315 1.00 98.00 181 GLY A CA 1
ATOM 1383 C C . GLY A 1 181 ? -8.635 0.953 -5.879 1.00 98.00 181 GLY A C 1
ATOM 1384 O O . GLY A 1 181 ? -7.828 1.593 -5.213 1.00 98.00 181 GLY A O 1
ATOM 1385 N N . VAL A 1 182 ? -8.347 0.501 -7.103 1.00 97.94 182 VAL A N 1
ATOM 1386 C CA . VAL A 1 182 ? -7.066 0.784 -7.774 1.00 97.94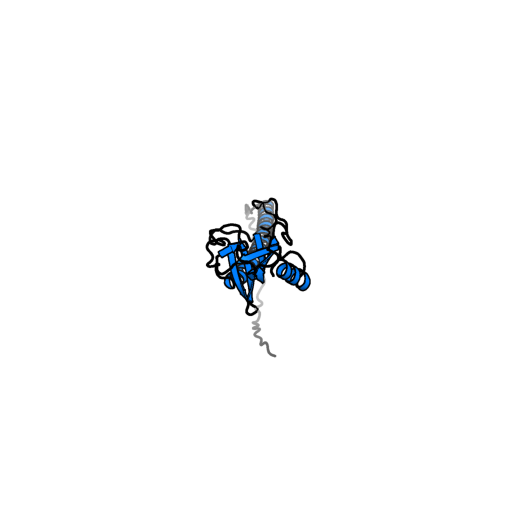 182 VAL A CA 1
ATOM 1387 C C . VAL A 1 182 ? -6.933 2.287 -8.034 1.00 97.94 182 VAL A C 1
ATOM 1389 O O . VAL A 1 182 ? -7.749 2.874 -8.748 1.00 97.94 182 VAL A O 1
ATOM 1392 N N . ASP A 1 183 ? -5.890 2.900 -7.479 1.00 97.56 183 ASP A N 1
ATOM 1393 C CA . ASP A 1 183 ? -5.569 4.311 -7.660 1.00 97.56 183 ASP A CA 1
ATOM 1394 C C . ASP A 1 183 ? -4.666 4.493 -8.885 1.00 97.56 183 ASP A C 1
ATOM 1396 O O . ASP A 1 183 ? -3.438 4.448 -8.810 1.00 97.56 183 ASP A O 1
ATOM 1400 N N . MET A 1 184 ? -5.295 4.712 -10.040 1.00 96.50 184 MET A N 1
ATOM 1401 C CA . MET A 1 184 ? -4.594 4.938 -11.310 1.00 96.50 184 MET A CA 1
ATOM 1402 C C . MET A 1 184 ? -3.753 6.224 -11.319 1.00 96.50 184 MET A C 1
ATOM 1404 O O . MET A 1 184 ? -2.900 6.383 -12.193 1.00 96.50 184 MET A O 1
ATOM 1408 N N . ASN A 1 185 ? -3.994 7.134 -10.371 1.00 96.38 185 ASN A N 1
ATOM 1409 C CA . ASN A 1 185 ? -3.323 8.425 -10.277 1.00 96.38 185 ASN A CA 1
ATOM 1410 C C . ASN A 1 185 ? -2.181 8.420 -9.256 1.00 96.38 185 ASN A C 1
ATOM 1412 O O . ASN A 1 185 ? -1.513 9.446 -9.114 1.00 96.38 185 ASN A O 1
ATOM 1416 N N . PHE A 1 186 ? -1.932 7.293 -8.577 1.00 95.50 186 PHE A N 1
ATOM 1417 C CA . PHE A 1 186 ? -0.830 7.174 -7.632 1.00 95.50 186 PHE A CA 1
ATOM 1418 C C . PHE A 1 186 ? 0.508 7.293 -8.361 1.00 95.50 186 PHE A C 1
ATOM 1420 O O . PHE A 1 186 ? 1.031 6.323 -8.909 1.00 95.50 186 PHE A O 1
ATOM 1427 N N . MET A 1 187 ? 1.037 8.517 -8.379 1.00 94.88 187 MET A N 1
ATOM 1428 C CA . MET A 1 187 ? 2.363 8.889 -8.874 1.00 94.88 187 MET A CA 1
ATOM 1429 C C . MET A 1 187 ? 2.817 8.095 -10.114 1.00 94.88 187 MET A C 1
ATOM 1431 O O . MET A 1 187 ? 3.890 7.487 -10.076 1.00 94.88 187 MET A O 1
ATOM 1435 N N . PRO A 1 188 ? 2.029 8.050 -11.205 1.00 97.00 188 PRO A N 1
ATOM 1436 C CA . PRO A 1 188 ? 2.361 7.224 -12.356 1.00 97.00 188 PRO A CA 1
ATOM 1437 C C . PRO A 1 188 ? 3.720 7.631 -12.925 1.00 97.00 188 PRO A C 1
ATOM 1439 O O . PRO A 1 188 ? 4.040 8.817 -13.038 1.00 97.00 188 PRO A O 1
ATOM 1442 N N . THR A 1 189 ? 4.524 6.642 -13.295 1.00 97.69 189 THR A N 1
ATOM 1443 C CA . THR A 1 189 ? 5.842 6.860 -13.878 1.00 97.69 189 THR A CA 1
ATOM 1444 C C . THR A 1 189 ? 5.817 6.450 -15.350 1.00 97.69 189 THR A C 1
ATOM 1446 O O . THR A 1 189 ? 5.237 5.432 -15.723 1.00 97.69 189 THR A O 1
ATOM 1449 N N . THR A 1 190 ? 6.440 7.257 -16.214 1.00 97.31 190 THR A N 1
ATOM 1450 C CA . THR A 1 190 ? 6.475 7.008 -17.665 1.00 97.31 190 THR A CA 1
ATOM 1451 C C . THR A 1 190 ? 7.790 6.327 -18.050 1.00 97.31 190 THR A C 1
ATOM 1453 O O . THR A 1 190 ? 8.816 7.011 -18.113 1.00 97.31 190 THR A O 1
ATOM 1456 N N . PRO A 1 191 ? 7.808 5.006 -18.309 1.00 97.25 191 PRO A N 1
ATOM 1457 C CA . PRO A 1 191 ? 9.032 4.309 -18.681 1.00 97.25 191 PRO A CA 1
ATOM 1458 C C . PRO A 1 191 ? 9.460 4.598 -20.126 1.00 97.25 191 PRO A C 1
ATOM 1460 O O . PRO A 1 191 ? 8.618 4.857 -20.993 1.00 97.25 191 PRO A O 1
ATOM 1463 N N . PRO A 1 192 ? 10.765 4.491 -20.429 1.00 97.31 192 PRO A N 1
ATOM 1464 C CA . PRO A 1 192 ? 11.256 4.557 -21.795 1.00 97.31 192 PRO A CA 1
ATOM 1465 C C . PRO A 1 192 ? 10.883 3.293 -22.580 1.00 97.31 192 PRO A C 1
ATOM 1467 O O . PRO A 1 192 ? 10.648 2.222 -22.017 1.00 97.31 192 PRO A O 1
ATOM 1470 N N . VAL A 1 193 ? 10.895 3.399 -23.908 1.00 96.75 193 VAL A N 1
ATOM 1471 C CA . VAL A 1 193 ? 10.967 2.220 -24.779 1.00 96.75 193 VAL A CA 1
ATOM 1472 C C . VAL A 1 193 ? 12.392 1.686 -24.693 1.00 96.75 193 VAL A C 1
ATOM 1474 O O . VAL A 1 193 ? 13.340 2.409 -24.995 1.00 96.75 193 VAL A O 1
ATOM 1477 N N . CYS A 1 194 ? 12.543 0.441 -24.258 1.00 93.81 194 CYS A N 1
ATOM 1478 C CA . CYS A 1 194 ? 13.848 -0.209 -24.222 1.00 93.81 194 CYS A CA 1
ATOM 1479 C C . CYS A 1 194 ? 14.180 -0.838 -25.576 1.00 93.81 194 CYS A C 1
ATOM 1481 O O . CYS A 1 194 ? 13.266 -1.229 -26.312 1.00 93.81 194 CYS A O 1
ATOM 1483 N N . ALA A 1 195 ? 15.479 -0.885 -25.877 1.00 78.19 195 ALA A N 1
ATOM 1484 C CA . ALA A 1 195 ? 16.045 -1.551 -27.046 1.00 78.19 195 ALA A CA 1
ATOM 1485 C C . ALA A 1 195 ? 16.117 -3.070 -26.851 1.00 78.19 195 ALA A C 1
ATOM 1487 O O . ALA A 1 195 ? 16.312 -3.502 -25.690 1.00 78.19 195 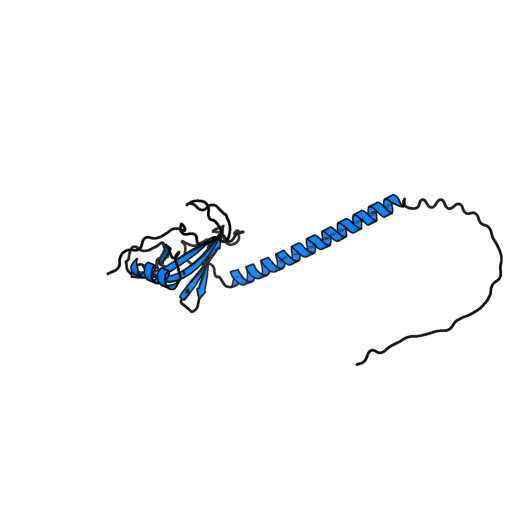ALA A O 1
#

Solvent-accessible surface area (backbone atoms only — not comparable to full-atom values): 11520 Å² total; per-residue (Å²): 141,83,91,82,88,86,87,84,86,80,85,89,83,90,84,79,96,79,91,77,90,76,92,72,89,73,84,72,82,69,85,61,79,53,67,67,58,54,52,52,50,52,52,50,52,51,52,50,53,52,50,52,54,50,50,53,53,51,50,56,52,50,52,51,52,51,51,52,49,51,57,57,50,72,68,32,47,70,45,94,41,88,83,40,52,31,30,29,31,36,76,44,99,86,58,31,32,44,35,40,34,38,73,26,57,54,67,91,71,40,86,44,71,43,31,46,29,50,26,37,70,43,39,40,17,40,68,45,43,51,48,50,26,70,76,78,42,83,51,49,40,23,34,35,24,73,89,77,56,35,84,34,75,95,53,73,56,41,66,30,29,36,26,28,39,26,24,70,39,76,50,79,49,102,92,43,80,44,50,67,42,77,39,74,74,58,71,57,45,88,55,47,83,62,134

Foldseek 3Di:
DDDDDDDDDDDDDDDDDDDDDDPDPDPPPPPPDPVVNVVVVVVVVVVVVVVVVVVVVVVVVVVVVVVVVCVVQVQWDQDPFPLQLQKTWDQDPQRKIWIWGFPDSPVVPTDDTFKIKIWDKFFLAPVGLVVCCVVPNDQLFWWAPSVVSDTGDPDGGHITIRMWIATCDWDADPVGIDHGGTDSPPPGDDGYHDD

Mean predicted aligned error: 11.52 Å

Secondary structure (DSSP, 8-state):
-------------------------------PPPHHHHHHHHHHHHHHHHHHHHHHHHHHHHHHHHHHHHHHHHT-EEP--TT-TTEEEEE-TTS-EEEEEES-SSTTT---EEEEEEEEEEESSHHHHHHHHHHH-S---EEEETTTTEEB-SSTT-EEEEEEEEE-S-EEETTEEE-SEE-TTSS---PPPP-

Radius of gyration: 35.39 Å; Cα contacts (8 Å, |Δi|>4): 283; chains: 1; bounding box: 72×58×99 Å

Nearest PDB structures (foldseek):
  4g7n-assembly1_A  TM=5.617E-01  e=4.558E+00  Drosophila melanogaster